Protein AF-A0A4Q6A7W3-F1 (afdb_monomer_lite)

Radius of gyration: 25.84 Å; chains: 1; bounding box: 52×44×70 Å

Foldseek 3Di:
DLLVCVVVVPQADEDDLVQQPDPVSVVVNCVSCPPHPHDYDQFDDWDDDVQDIDTGGPHDDPDDDDDDDDDDDLVLAQHWDKDKDKDADPVRDIDIDIDDRDGHHNKDKDAFAKDFAQAFFWAFPVVRHTDHQVVCLVVQVRTAWGWHADDDPPDGQGTKIAGQQADCVQVPPDDHHPNNHWQKFKDKDAPQAACVHQVDPDHDHDGPVNQVPDDRPPGHRMDTPDAARIWMWIATSVRQKIKIKHWNHDDPNGMTTIMMMMHGD

Structure (mmCIF, N/CA/C/O backbone):
data_AF-A0A4Q6A7W3-F1
#
_entry.id   AF-A0A4Q6A7W3-F1
#
loop_
_atom_site.group_PDB
_atom_site.id
_atom_site.type_symbol
_atom_site.label_atom_id
_atom_site.label_alt_id
_atom_site.label_comp_id
_atom_site.label_asym_id
_atom_site.label_entity_id
_atom_site.label_seq_id
_atom_site.pdbx_PDB_ins_code
_atom_site.Cartn_x
_atom_site.Cartn_y
_atom_site.Cartn_z
_atom_site.occupancy
_atom_site.B_iso_or_equiv
_atom_site.auth_seq_id
_atom_site.auth_comp_id
_atom_site.auth_asym_id
_atom_site.auth_atom_id
_atom_site.pdbx_PDB_model_num
ATOM 1 N N . GLN A 1 1 ? -15.336 28.688 29.985 1.00 66.75 1 GLN A N 1
ATOM 2 C CA . GLN A 1 1 ? -14.352 27.668 30.426 1.00 66.75 1 GLN A CA 1
ATOM 3 C C . GLN A 1 1 ? -14.238 26.511 29.442 1.00 66.75 1 GLN A C 1
ATOM 5 O O . GLN A 1 1 ? -13.146 26.303 28.939 1.00 66.75 1 GLN A O 1
ATOM 10 N N . VAL A 1 2 ? -15.316 25.768 29.145 1.00 72.62 2 VAL A N 1
ATOM 11 C CA . VAL A 1 2 ? -15.277 24.726 28.093 1.00 72.62 2 VAL A CA 1
ATOM 12 C C . VAL A 1 2 ? -15.086 25.351 26.710 1.00 72.62 2 VAL A C 1
ATOM 14 O O . VAL A 1 2 ? -14.212 24.921 25.973 1.00 72.62 2 VAL A O 1
ATOM 17 N N . GLU A 1 3 ? -15.823 26.418 26.402 1.00 75.94 3 GLU A N 1
ATOM 18 C CA . GLU A 1 3 ? -15.676 27.181 25.151 1.00 75.94 3 GLU A CA 1
ATOM 19 C C . GLU A 1 3 ? -14.275 27.792 24.997 1.00 75.94 3 GLU A C 1
ATOM 21 O O . GLU A 1 3 ? -13.693 27.741 23.919 1.00 75.94 3 GLU A O 1
ATOM 26 N N . ASP A 1 4 ? -13.689 28.296 26.088 1.00 77.56 4 ASP A N 1
ATOM 27 C CA . ASP A 1 4 ? -12.310 28.797 26.074 1.00 77.56 4 ASP A CA 1
ATOM 28 C C . ASP A 1 4 ? -11.311 27.658 25.833 1.00 77.56 4 ASP A C 1
ATOM 30 O O . ASP A 1 4 ? -10.386 27.802 25.044 1.00 77.56 4 ASP A O 1
ATOM 34 N N . ALA A 1 5 ? -11.503 26.499 26.472 1.00 74.31 5 ALA A N 1
ATOM 35 C CA . ALA A 1 5 ? -10.655 25.330 26.251 1.00 74.31 5 ALA A CA 1
ATOM 36 C C . ALA A 1 5 ? -10.746 24.815 24.803 1.00 74.31 5 ALA A C 1
ATOM 38 O O . ALA A 1 5 ? -9.729 24.430 24.233 1.00 74.31 5 ALA A O 1
ATOM 39 N N . LEU A 1 6 ? -11.934 24.873 24.194 1.00 74.00 6 LEU A N 1
ATOM 40 C CA . LEU A 1 6 ? -12.129 24.616 22.766 1.00 74.00 6 LEU A CA 1
ATOM 41 C C . LEU A 1 6 ? -11.399 25.645 21.894 1.00 74.00 6 LEU A C 1
ATOM 43 O O . LEU A 1 6 ? -10.785 25.273 20.902 1.00 74.00 6 LEU A O 1
ATOM 47 N N . HIS A 1 7 ? -11.436 26.928 22.263 1.00 77.12 7 HIS A N 1
ATOM 48 C CA . HIS A 1 7 ? -10.751 27.995 21.528 1.00 77.12 7 HIS A CA 1
ATOM 49 C C . HIS A 1 7 ? -9.219 27.848 21.531 1.00 77.12 7 HIS A C 1
ATOM 51 O O . HIS A 1 7 ? -8.560 28.313 20.606 1.00 77.12 7 HIS A O 1
ATOM 57 N N . PHE A 1 8 ? -8.655 27.200 22.553 1.00 81.75 8 PHE A N 1
ATOM 58 C CA . PHE A 1 8 ? -7.217 26.944 22.680 1.00 81.75 8 PHE A CA 1
ATOM 59 C C . PHE A 1 8 ? -6.789 25.539 22.214 1.00 81.75 8 PHE A C 1
ATOM 61 O O . PHE A 1 8 ? -5.703 25.101 22.592 1.00 81.75 8 PHE A O 1
ATOM 68 N N . ASP A 1 9 ? -7.614 24.837 21.424 1.00 71.56 9 ASP A N 1
ATOM 69 C CA . ASP A 1 9 ? -7.330 23.490 20.895 1.00 71.56 9 ASP A CA 1
ATOM 70 C C . ASP A 1 9 ? -6.916 22.478 21.989 1.00 71.56 9 ASP A C 1
ATOM 72 O O . ASP A 1 9 ? -6.018 21.656 21.809 1.00 71.56 9 ASP A O 1
ATOM 76 N N . ILE A 1 10 ? -7.549 22.531 23.169 1.00 73.62 10 ILE A N 1
ATOM 77 C CA . ILE A 1 10 ? -7.272 21.572 24.246 1.00 73.62 10 ILE A CA 1
ATOM 78 C C . ILE A 1 10 ? -7.771 20.176 23.842 1.00 73.62 10 ILE A C 1
ATOM 80 O O . ILE A 1 10 ? -8.970 19.947 23.689 1.00 73.62 10 ILE A O 1
ATOM 84 N N . ASP A 1 11 ? -6.848 19.214 23.771 1.00 64.31 11 ASP A N 1
ATOM 85 C CA . ASP A 1 11 ? -7.114 17.848 23.294 1.00 64.31 11 ASP A CA 1
ATOM 86 C C . ASP A 1 11 ? -7.995 16.995 24.219 1.00 64.31 11 ASP A C 1
ATOM 88 O O . ASP A 1 11 ? -8.517 15.963 23.802 1.00 64.31 11 ASP A O 1
ATOM 92 N N . MET A 1 12 ? -8.119 17.352 25.501 1.00 68.75 12 MET A N 1
ATOM 93 C CA . MET A 1 12 ? -8.836 16.538 26.482 1.00 68.75 12 MET A CA 1
ATOM 94 C C . MET A 1 12 ? -9.377 17.383 27.629 1.00 68.75 12 MET A C 1
ATOM 96 O O . MET A 1 12 ? -8.651 18.156 28.255 1.00 68.75 12 MET A O 1
ATOM 100 N N . LEU A 1 13 ? -10.649 17.164 27.963 1.00 73.75 13 LEU A N 1
ATOM 101 C CA . LEU A 1 13 ? -11.293 17.805 29.102 1.00 73.75 13 LEU A CA 1
ATOM 102 C C . LEU A 1 13 ? -11.424 16.833 30.268 1.00 73.75 13 LEU A C 1
ATOM 104 O O . LEU A 1 13 ? -11.935 15.718 30.145 1.00 73.75 13 LEU A O 1
ATOM 108 N N . TRP A 1 14 ? -11.002 17.297 31.438 1.00 77.25 14 TRP A N 1
ATOM 109 C CA . TRP A 1 14 ? -11.278 16.629 32.698 1.00 77.25 14 TRP A CA 1
ATOM 110 C C . TRP A 1 14 ? -12.520 17.240 33.341 1.00 77.25 14 TRP A C 1
ATOM 112 O O . TRP A 1 14 ? -12.543 18.430 33.654 1.00 77.25 14 TRP A O 1
ATOM 122 N N . ILE A 1 15 ? -13.531 16.415 33.614 1.00 78.75 15 ILE A N 1
ATOM 123 C CA . ILE A 1 15 ? -14.730 16.846 34.336 1.00 78.75 15 ILE A CA 1
ATOM 124 C C . ILE A 1 15 ? -14.585 16.468 35.813 1.00 78.75 15 ILE A C 1
ATOM 126 O O . ILE A 1 15 ? -14.388 15.306 36.174 1.00 78.75 15 ILE A O 1
ATOM 130 N N . GLY A 1 16 ? -14.661 17.470 36.689 1.00 78.69 16 GLY A N 1
ATOM 131 C CA . GLY A 1 16 ? -14.584 17.268 38.133 1.00 78.69 16 GLY A CA 1
ATOM 132 C C . GLY A 1 16 ? -15.787 16.493 38.681 1.00 78.69 16 GLY A C 1
ATOM 133 O O . GLY A 1 16 ? -16.916 16.682 38.237 1.00 78.69 16 GLY A O 1
ATOM 134 N N . ALA A 1 17 ? -15.566 15.679 39.717 1.00 73.38 17 ALA A N 1
ATOM 135 C CA . ALA A 1 17 ? -16.595 14.810 40.308 1.00 73.38 17 ALA A CA 1
ATOM 136 C C . ALA A 1 17 ? -17.821 15.555 40.885 1.00 73.38 17 ALA A C 1
ATOM 138 O O . ALA A 1 17 ? -18.884 14.970 41.056 1.00 73.38 17 ALA A O 1
ATOM 139 N N . ARG A 1 18 ? -17.696 16.853 41.198 1.00 78.19 18 ARG A N 1
ATOM 140 C CA . ARG A 1 18 ? -18.834 17.687 41.634 1.00 78.19 18 ARG A CA 1
ATOM 141 C C . ARG A 1 18 ? -19.693 18.174 40.465 1.00 78.19 18 ARG A C 1
ATOM 143 O O . ARG A 1 18 ? -20.875 18.431 40.649 1.00 78.19 18 ARG A O 1
ATOM 150 N N . THR A 1 19 ? -19.105 18.280 39.277 1.00 78.00 19 THR A N 1
ATOM 151 C CA . THR A 1 19 ? -19.803 18.658 38.046 1.00 78.00 19 THR A CA 1
ATOM 152 C C . THR A 1 19 ? -20.602 17.477 37.509 1.00 78.00 19 THR A C 1
ATOM 154 O O . THR A 1 19 ? -21.739 17.659 37.096 1.00 78.00 19 THR A O 1
ATOM 157 N N . THR A 1 20 ? -20.060 16.256 37.595 1.00 74.25 20 THR A N 1
ATOM 158 C CA . THR A 1 20 ? -20.718 15.035 37.092 1.00 74.25 20 THR A CA 1
ATOM 159 C C . THR A 1 20 ? -22.009 14.674 37.828 1.00 74.25 20 THR A C 1
ATOM 161 O O . THR A 1 20 ? -22.841 13.966 37.274 1.00 74.25 20 THR A O 1
ATOM 164 N N . VAL A 1 21 ? -22.197 15.155 39.062 1.00 75.25 21 VAL A N 1
ATOM 165 C CA . VAL A 1 21 ? -23.409 14.896 39.862 1.00 75.25 21 VAL A CA 1
ATOM 166 C C . VAL A 1 21 ? -24.504 15.957 39.685 1.00 75.25 21 VAL A C 1
ATOM 168 O O . VAL A 1 21 ? -25.594 15.785 40.226 1.00 75.25 21 VAL A O 1
ATOM 171 N N . ASN A 1 22 ? -24.249 17.042 38.937 1.00 82.25 22 ASN A N 1
ATOM 172 C CA . ASN A 1 22 ? -25.243 18.080 38.649 1.00 82.25 22 ASN A CA 1
ATOM 173 C C . ASN A 1 22 ? -25.703 18.008 37.179 1.00 82.25 22 ASN A C 1
ATOM 175 O O . ASN A 1 22 ? -24.944 18.407 36.292 1.00 82.25 22 ASN A O 1
ATOM 179 N N . PRO A 1 23 ? -26.950 17.582 36.899 1.00 76.31 23 PRO A N 1
ATOM 180 C CA . PRO A 1 23 ? -27.436 17.435 35.529 1.00 76.31 23 PRO A CA 1
ATOM 181 C C . PRO A 1 23 ? -27.465 18.754 34.742 1.00 76.31 23 PRO A C 1
ATOM 183 O O . PRO A 1 23 ? -27.248 18.730 33.536 1.00 76.31 23 PRO A O 1
ATOM 186 N N . PHE A 1 24 ? -27.658 19.906 35.395 1.00 84.81 24 PHE A N 1
ATOM 187 C CA . PHE A 1 24 ? -27.639 21.207 34.714 1.00 84.81 24 PHE A CA 1
ATOM 188 C C . PHE A 1 24 ? -26.225 21.603 34.279 1.00 84.81 24 PHE A C 1
ATOM 190 O O . PHE A 1 24 ? -26.026 22.037 33.150 1.00 84.81 24 PHE A O 1
ATOM 197 N N . SER A 1 25 ? -25.225 21.378 35.137 1.00 82.06 25 SER A N 1
ATOM 198 C CA . SER A 1 25 ? -23.825 21.642 34.782 1.00 82.06 25 SER A CA 1
ATOM 199 C C . SER A 1 25 ? -23.316 20.692 33.697 1.00 82.06 25 SER A C 1
ATOM 201 O O . SER A 1 25 ? -22.533 21.099 32.847 1.00 82.06 25 SER A O 1
ATOM 203 N N . VAL A 1 26 ? -23.763 19.433 33.694 1.00 80.12 26 VAL A N 1
ATOM 204 C CA . VAL A 1 26 ? -23.448 18.489 32.609 1.00 80.12 26 VAL A CA 1
ATOM 205 C C . VAL A 1 26 ? -24.105 18.922 31.295 1.00 80.12 26 VAL A C 1
ATOM 207 O O . VAL A 1 26 ? -23.471 18.809 30.250 1.00 80.12 26 VAL A O 1
ATOM 210 N N . GLN A 1 27 ? -25.331 19.451 31.338 1.00 79.69 27 GLN A N 1
ATOM 211 C CA . GLN A 1 27 ? -26.029 19.946 30.150 1.00 79.69 27 GLN A CA 1
ATOM 212 C C . GLN A 1 27 ? -25.299 21.134 29.508 1.00 79.69 27 GLN A C 1
ATOM 214 O O . GLN A 1 27 ? -25.085 21.122 28.302 1.00 79.69 27 GLN A O 1
ATOM 219 N N . GLU A 1 28 ? -24.838 22.106 30.299 1.00 83.56 28 GLU A N 1
ATOM 220 C CA . GLU A 1 28 ? -24.054 23.242 29.785 1.00 83.56 28 GLU A CA 1
ATOM 221 C C . GLU A 1 28 ? -22.748 22.791 29.118 1.00 83.56 28 GLU A C 1
ATOM 223 O O . GLU A 1 28 ? -22.391 23.275 28.045 1.00 83.56 28 GLU A O 1
ATOM 228 N N . VAL A 1 29 ? -22.051 21.817 29.717 1.00 80.69 29 VAL A N 1
ATOM 229 C CA . VAL A 1 29 ? -20.853 21.217 29.111 1.00 80.69 29 VAL A CA 1
ATOM 230 C C . VAL A 1 29 ? -21.215 20.503 27.806 1.00 80.69 29 VAL A C 1
ATOM 232 O O . VAL A 1 29 ? -20.521 20.676 26.811 1.00 80.69 29 VAL A O 1
ATOM 235 N N . ALA A 1 30 ? -22.303 19.731 27.773 1.00 78.00 30 ALA A N 1
ATOM 236 C CA . ALA A 1 30 ? -22.747 19.027 26.571 1.00 78.00 30 ALA A CA 1
ATOM 237 C C . ALA A 1 30 ? -23.160 19.980 25.436 1.00 78.00 30 ALA A C 1
ATOM 239 O O . ALA A 1 30 ? -22.875 19.701 24.271 1.00 78.00 30 ALA A O 1
ATOM 240 N N . ASP A 1 31 ? -23.798 21.106 25.759 1.00 81.69 31 ASP A N 1
ATOM 241 C CA . ASP A 1 31 ? -24.189 22.115 24.775 1.00 81.69 31 ASP A CA 1
ATOM 242 C C . ASP A 1 31 ? -22.978 22.861 24.213 1.00 81.69 31 ASP A C 1
ATOM 244 O O . ASP A 1 31 ? -22.892 23.031 22.997 1.00 81.69 31 ASP A O 1
ATOM 248 N N . ALA A 1 32 ? -22.004 23.204 25.061 1.00 80.75 32 ALA A N 1
ATOM 249 C CA . ALA A 1 32 ? -20.737 23.789 24.624 1.00 80.75 32 ALA A CA 1
ATOM 250 C C . ALA A 1 32 ? -19.908 22.830 23.747 1.00 80.75 32 ALA A C 1
ATOM 252 O O . ALA A 1 32 ? -19.170 23.270 22.872 1.00 80.75 32 ALA A O 1
ATOM 253 N N . LEU A 1 33 ? -20.039 21.516 23.957 1.00 75.19 33 LEU A N 1
ATOM 254 C CA . LEU A 1 33 ? -19.342 20.475 23.192 1.00 75.19 33 LEU A CA 1
ATOM 255 C C . LEU A 1 33 ? -20.102 20.010 21.941 1.00 75.19 33 LEU A C 1
ATOM 257 O O . LEU A 1 33 ? -19.653 19.103 21.235 1.00 75.19 33 LEU A O 1
ATOM 261 N N . ARG A 1 34 ? -21.270 20.587 21.643 1.00 76.44 34 ARG A N 1
ATOM 262 C CA . ARG A 1 34 ? -22.117 20.108 20.550 1.00 76.44 34 ARG A CA 1
ATOM 263 C C . ARG A 1 34 ? -21.422 20.286 19.197 1.00 76.44 34 ARG A C 1
ATOM 265 O O . ARG A 1 34 ? -21.089 21.392 18.792 1.00 76.44 34 ARG A O 1
ATOM 272 N N . GLY A 1 35 ? -21.278 19.182 18.462 1.00 75.94 35 GLY A N 1
ATOM 273 C CA . GLY A 1 35 ? -20.639 19.175 17.141 1.00 75.94 35 GLY A CA 1
ATOM 274 C C . GLY A 1 35 ? -19.110 19.116 17.178 1.00 75.94 35 GLY A C 1
ATOM 275 O O . GLY A 1 35 ? -18.494 19.149 16.115 1.00 75.94 35 GLY A O 1
ATOM 276 N N . VAL A 1 36 ? -18.509 18.985 18.366 1.00 74.50 36 VAL A N 1
ATOM 277 C CA . VAL A 1 36 ? -17.063 18.830 18.546 1.00 74.50 36 VAL A CA 1
ATOM 278 C C . VAL A 1 36 ? -16.767 17.483 19.208 1.00 74.50 36 VAL A C 1
ATOM 280 O O . VAL A 1 36 ? -17.336 17.141 20.242 1.00 74.50 36 VAL A O 1
ATOM 283 N N . ASP A 1 37 ? -15.854 16.709 18.621 1.00 68.81 37 ASP A N 1
ATOM 284 C CA . ASP A 1 37 ? -15.357 15.459 19.205 1.00 68.81 37 ASP A CA 1
ATOM 285 C C . ASP A 1 37 ? -14.321 15.763 20.303 1.00 68.81 37 ASP A C 1
ATOM 287 O O . ASP A 1 37 ? -13.118 15.639 20.083 1.00 68.81 37 ASP A O 1
ATOM 291 N N . VAL A 1 38 ? -14.768 16.164 21.497 1.00 71.81 38 VAL A N 1
ATOM 292 C CA . VAL A 1 38 ? -13.861 16.328 22.647 1.00 71.81 38 VAL A CA 1
ATOM 293 C C . VAL A 1 38 ? -13.836 15.057 23.497 1.00 71.81 38 VAL A C 1
ATOM 295 O O . VAL A 1 38 ? -14.863 14.687 24.078 1.00 71.81 38 VAL A O 1
ATOM 298 N N . PRO A 1 39 ? -12.688 14.366 23.612 1.00 77.44 39 PRO A N 1
ATOM 299 C CA . PRO A 1 39 ? -12.605 13.144 24.393 1.00 77.44 39 PRO A CA 1
ATOM 300 C C . PRO A 1 39 ? -12.642 13.455 25.896 1.00 77.44 39 PRO A C 1
ATOM 302 O O . PRO A 1 39 ? -11.875 14.267 26.417 1.00 77.44 39 PRO A O 1
ATOM 305 N N . VAL A 1 40 ? -13.521 12.748 26.609 1.00 79.44 40 VAL A N 1
ATOM 306 C CA . VAL A 1 40 ? -13.580 12.732 28.075 1.00 79.44 40 VAL A CA 1
ATOM 307 C C . VAL A 1 40 ? -13.115 11.361 28.555 1.00 79.44 40 VAL A C 1
ATOM 309 O O . VAL A 1 40 ? -13.661 10.331 28.155 1.00 79.44 40 VAL A O 1
ATOM 312 N N . SER A 1 41 ? -12.102 11.331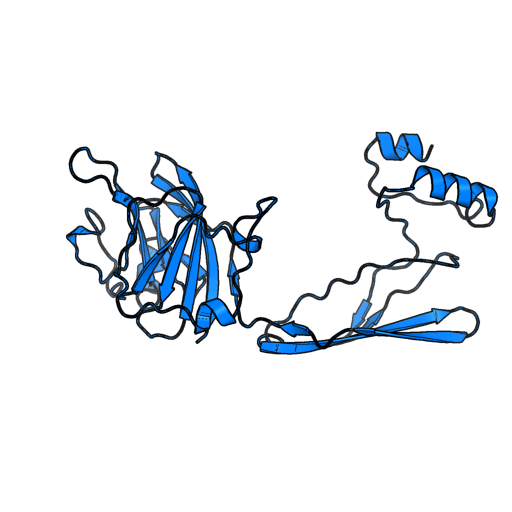 29.421 1.00 83.94 41 SER A N 1
ATOM 313 C CA . SER A 1 41 ? -11.606 10.078 29.996 1.00 83.94 41 SER A CA 1
ATOM 314 C C . SER A 1 41 ? -12.573 9.545 31.059 1.00 83.94 41 SER A C 1
ATOM 316 O O . SER A 1 41 ? -12.754 10.156 32.113 1.00 83.94 41 SER A O 1
ATOM 318 N N . VAL A 1 42 ? -13.208 8.404 30.772 1.00 86.31 42 VAL A N 1
ATOM 319 C CA . VAL A 1 42 ? -14.243 7.769 31.620 1.00 86.31 42 VAL A CA 1
ATOM 320 C C . VAL A 1 42 ? -13.826 6.403 32.187 1.00 86.31 42 VAL A C 1
ATOM 322 O O . VAL A 1 42 ? -14.575 5.778 32.940 1.00 86.31 42 VAL A O 1
ATOM 325 N N . GLY A 1 43 ? -12.632 5.923 31.838 1.00 87.12 43 GLY A N 1
ATOM 326 C CA . GLY A 1 43 ? -12.145 4.600 32.218 1.00 87.12 43 GLY A CA 1
ATOM 327 C C . GLY A 1 43 ? -10.628 4.473 32.165 1.00 87.12 43 GLY A C 1
ATOM 328 O O . GLY A 1 43 ? -9.912 5.386 31.754 1.00 87.12 43 GLY A O 1
ATOM 329 N N . SER A 1 44 ? -10.134 3.320 32.606 1.00 90.12 44 SER A N 1
ATOM 330 C CA . SER A 1 44 ? -8.723 2.957 32.485 1.00 90.12 44 SER A CA 1
ATOM 331 C C . SER A 1 44 ? -8.348 2.619 31.040 1.00 90.12 44 SER A C 1
ATOM 333 O O . SER A 1 44 ? -9.212 2.331 30.210 1.00 90.12 44 SER A O 1
ATOM 335 N N . ALA A 1 45 ? -7.044 2.571 30.755 1.00 91.38 45 ALA A N 1
ATOM 336 C CA . ALA A 1 45 ? -6.549 2.010 29.500 1.00 91.38 45 ALA A CA 1
ATOM 337 C C . ALA A 1 45 ? -7.118 0.598 29.265 1.00 91.38 45 ALA A C 1
ATOM 339 O O . ALA A 1 45 ? -7.292 -0.181 30.209 1.00 91.38 45 ALA A O 1
ATOM 340 N N . SER A 1 46 ? -7.420 0.284 28.006 1.00 94.50 46 SER A N 1
ATOM 341 C CA . SER A 1 46 ? -7.936 -1.027 27.623 1.00 94.50 46 SER A CA 1
ATOM 342 C C . SER A 1 46 ? -6.887 -2.118 27.824 1.00 94.50 46 SER A C 1
ATOM 344 O O . SER A 1 46 ? -5.717 -1.916 27.498 1.00 94.50 46 SER A O 1
ATOM 346 N N . VAL A 1 47 ? -7.317 -3.300 28.255 1.00 96.00 47 VAL A N 1
ATOM 347 C CA . VAL A 1 47 ? -6.482 -4.505 28.317 1.00 96.00 47 VAL A CA 1
ATOM 348 C C . VAL A 1 47 ? -6.971 -5.490 27.264 1.00 96.00 47 VAL A C 1
ATOM 350 O O . VAL A 1 47 ? -8.154 -5.824 27.240 1.00 96.00 47 VAL A O 1
ATOM 353 N N . THR A 1 48 ? -6.067 -5.969 26.411 1.00 96.19 48 THR A N 1
ATOM 354 C CA . THR A 1 48 ? -6.372 -6.981 25.390 1.00 96.19 48 THR A CA 1
ATOM 355 C C . THR A 1 48 ? -5.710 -8.301 25.757 1.00 96.19 48 THR A C 1
ATOM 357 O O . THR A 1 48 ? -4.500 -8.352 25.965 1.00 96.19 48 THR A O 1
ATOM 360 N N . ASN A 1 49 ? -6.500 -9.370 25.821 1.00 94.56 49 ASN A N 1
ATOM 361 C CA . ASN A 1 49 ? -6.030 -10.738 26.006 1.00 94.56 49 ASN A CA 1
ATOM 362 C C . ASN A 1 49 ? -6.655 -11.629 24.926 1.00 94.56 49 ASN A C 1
ATOM 364 O O . ASN A 1 49 ? -7.861 -11.893 24.939 1.00 94.56 49 ASN A O 1
ATOM 368 N N . GLY A 1 50 ? -5.831 -12.045 23.962 1.00 92.00 50 GLY A N 1
ATOM 369 C CA . GLY A 1 50 ? -6.286 -12.764 22.775 1.00 92.00 50 GLY A CA 1
ATOM 370 C C . GLY A 1 50 ? -7.361 -11.973 22.030 1.00 92.00 50 GLY A C 1
ATOM 371 O O . GLY A 1 50 ? -7.133 -10.842 21.608 1.00 92.00 50 GLY A O 1
ATOM 372 N N . ASN A 1 51 ? -8.553 -12.558 21.919 1.00 92.62 51 ASN A N 1
ATOM 373 C CA . ASN A 1 51 ? -9.668 -11.999 21.149 1.00 92.62 51 ASN A CA 1
ATOM 374 C C . ASN A 1 51 ? -10.585 -11.077 21.974 1.00 92.62 51 ASN A C 1
ATOM 376 O O . ASN A 1 51 ? -1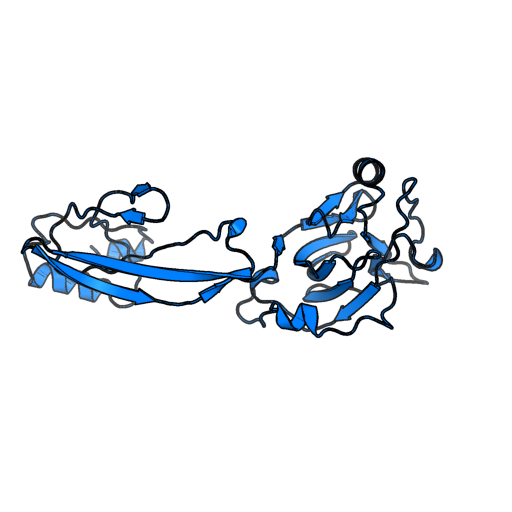1.649 -10.688 21.493 1.00 92.62 51 ASN A O 1
ATOM 380 N N . VAL A 1 52 ? -10.222 -10.765 23.222 1.00 95.38 52 VAL A N 1
ATOM 381 C CA . VAL A 1 52 ? -11.041 -9.953 24.129 1.00 95.38 52 VAL A CA 1
ATOM 382 C C . VAL A 1 52 ? -10.282 -8.695 24.528 1.00 95.38 52 VAL A C 1
ATOM 384 O O . VAL A 1 52 ? -9.210 -8.771 25.125 1.00 95.38 52 VAL A O 1
ATOM 387 N N . THR A 1 53 ? -10.873 -7.537 24.237 1.00 96.88 53 THR A N 1
ATOM 388 C CA . THR A 1 53 ? -10.420 -6.230 24.723 1.00 96.88 53 THR A CA 1
ATOM 389 C C . THR A 1 53 ? -11.422 -5.702 25.743 1.00 96.88 53 THR A C 1
ATOM 391 O O . THR A 1 53 ? -12.610 -5.588 25.445 1.00 96.88 53 THR A O 1
ATOM 394 N N . THR A 1 54 ? -10.939 -5.353 26.933 1.00 96.12 54 THR A N 1
ATOM 395 C CA . THR A 1 54 ? -11.758 -4.892 28.060 1.00 96.12 54 THR A CA 1
ATOM 396 C C . THR A 1 54 ? -11.357 -3.482 28.471 1.00 96.12 54 THR A C 1
ATOM 398 O O . THR A 1 54 ? -10.170 -3.181 28.587 1.00 96.12 54 THR A O 1
ATOM 401 N N . VAL A 1 55 ? -12.347 -2.630 28.741 1.00 95.00 55 VAL A N 1
ATOM 402 C CA . VAL A 1 55 ? -12.181 -1.306 29.357 1.00 95.00 55 VAL A CA 1
ATOM 403 C C . VAL A 1 55 ? -12.998 -1.275 30.642 1.00 95.00 55 VAL A C 1
ATOM 405 O O . VAL A 1 55 ? -14.176 -1.631 30.630 1.00 95.00 55 VAL A O 1
ATOM 408 N N . SER A 1 56 ? -12.382 -0.832 31.736 1.00 93.56 56 SER A N 1
ATOM 409 C CA . SER A 1 56 ? -13.057 -0.657 33.023 1.00 93.56 56 SER A CA 1
ATOM 410 C C . SER A 1 56 ? -13.357 0.819 33.256 1.00 93.56 56 SER A C 1
ATOM 412 O O . SER A 1 56 ? -12.446 1.649 33.272 1.00 93.56 56 SER A O 1
ATOM 414 N N . PHE A 1 57 ? -14.633 1.147 33.456 1.00 91.50 57 PHE A N 1
ATOM 415 C CA . PHE A 1 57 ? -15.048 2.491 33.851 1.00 91.50 57 PHE A CA 1
ATOM 416 C C . PHE A 1 57 ? -14.573 2.777 35.280 1.00 91.50 57 PHE A C 1
ATOM 418 O O . PHE A 1 57 ? -14.756 1.958 36.179 1.00 91.50 57 PHE A O 1
ATOM 425 N N . ASN A 1 58 ? -13.949 3.935 35.486 1.00 91.12 58 ASN A N 1
ATOM 426 C CA . ASN A 1 58 ? -13.492 4.416 36.797 1.00 91.12 58 ASN A CA 1
ATOM 427 C C . ASN A 1 58 ? -14.092 5.788 37.154 1.00 91.12 58 ASN A C 1
ATOM 429 O O . ASN A 1 58 ? -13.679 6.421 38.129 1.00 91.12 58 ASN A O 1
ATOM 433 N N . LYS A 1 59 ? -15.050 6.247 36.344 1.00 86.00 59 LYS A N 1
ATOM 434 C CA . LYS A 1 59 ? -15.859 7.444 36.543 1.00 86.00 59 LYS A CA 1
ATOM 435 C C . LYS A 1 59 ? -17.323 7.074 36.375 1.00 86.00 59 LYS A C 1
ATOM 437 O O . LYS A 1 59 ? -17.667 6.312 35.472 1.00 86.00 59 LYS A O 1
ATOM 442 N N . ASP A 1 60 ? -18.164 7.655 37.218 1.00 87.50 60 ASP A N 1
ATOM 443 C CA . ASP A 1 60 ? -19.604 7.473 37.113 1.00 87.50 60 ASP A CA 1
ATOM 444 C C . ASP A 1 60 ? -20.122 8.200 35.872 1.00 87.50 60 ASP A C 1
ATOM 446 O O . ASP A 1 60 ? -19.959 9.412 35.719 1.00 87.50 60 ASP A O 1
ATOM 450 N N . THR A 1 61 ? -20.742 7.442 34.972 1.00 85.62 61 THR A N 1
ATOM 451 C CA . THR A 1 61 ? -21.473 7.965 33.820 1.00 85.62 61 THR A CA 1
ATOM 452 C C . THR A 1 61 ? -22.626 7.029 33.472 1.00 85.62 61 THR A C 1
ATOM 454 O O . THR A 1 61 ? -22.529 5.812 33.637 1.00 85.62 61 THR A O 1
ATOM 457 N N . SER A 1 62 ? -23.729 7.593 32.986 1.00 86.75 62 SER A N 1
ATOM 458 C CA . SER A 1 62 ? -24.883 6.845 32.481 1.00 86.75 62 SER A CA 1
ATOM 459 C C . SER A 1 62 ? -24.821 6.591 30.969 1.00 86.75 62 SER A C 1
ATOM 461 O O . SER A 1 62 ? -25.579 5.762 30.467 1.00 86.75 62 SER A O 1
ATOM 463 N N . ALA A 1 63 ? -23.921 7.268 30.244 1.00 83.50 63 ALA A N 1
ATOM 464 C CA . ALA A 1 63 ? -23.740 7.122 28.802 1.00 83.50 63 ALA A CA 1
ATOM 465 C C . ALA A 1 63 ? -22.284 7.386 28.384 1.00 83.50 63 ALA A C 1
ATOM 467 O O . ALA A 1 63 ? -21.633 8.309 28.874 1.00 83.50 63 ALA A O 1
ATOM 468 N N . ALA A 1 64 ? -21.770 6.579 27.457 1.00 86.81 64 ALA A N 1
ATOM 469 C CA . ALA A 1 64 ? -20.452 6.770 26.862 1.00 86.81 64 ALA A CA 1
ATOM 470 C C . ALA A 1 64 ? -20.399 6.154 25.460 1.00 86.81 64 ALA A C 1
ATOM 472 O O . ALA A 1 64 ? -20.990 5.100 25.219 1.00 86.81 64 ALA A O 1
ATOM 473 N N . THR A 1 65 ? -19.628 6.778 24.570 1.00 87.38 65 THR A N 1
ATOM 474 C CA . THR A 1 65 ? -19.279 6.230 23.254 1.00 87.38 65 THR A CA 1
ATOM 475 C C . THR A 1 65 ? -17.782 5.957 23.238 1.00 87.38 65 THR A C 1
ATOM 477 O O . THR A 1 65 ? -16.982 6.880 23.367 1.00 87.38 65 THR A O 1
ATOM 480 N N . LEU A 1 66 ? -17.394 4.690 23.089 1.00 89.56 66 LEU A N 1
ATOM 481 C CA . LEU A 1 66 ? -15.991 4.281 23.012 1.00 89.56 66 LEU A CA 1
ATOM 482 C C . LEU A 1 66 ? -15.631 3.917 21.569 1.00 89.56 66 LEU A C 1
ATOM 484 O O . LEU A 1 66 ? -16.404 3.252 20.880 1.00 89.56 66 LEU A O 1
ATOM 488 N N . ARG A 1 67 ? -14.439 4.326 21.122 1.00 91.00 67 ARG A N 1
ATOM 489 C CA . ARG A 1 67 ? -13.877 3.927 19.825 1.00 91.00 67 ARG A CA 1
ATOM 490 C C . ARG A 1 67 ? -13.011 2.687 20.013 1.00 91.00 67 ARG A C 1
ATOM 492 O O . ARG A 1 67 ? -12.089 2.695 20.823 1.00 91.00 67 ARG A O 1
ATOM 499 N N . TYR A 1 68 ? -13.306 1.635 19.259 1.00 92.69 68 TYR A N 1
ATOM 500 C CA . TYR A 1 68 ? -12.511 0.411 19.229 1.00 92.69 68 TYR A CA 1
ATOM 501 C C . TYR A 1 68 ? -11.741 0.322 17.911 1.00 92.69 68 TYR A C 1
ATOM 503 O O . TYR A 1 68 ? -12.328 0.459 16.839 1.00 92.69 68 TYR A O 1
ATOM 511 N N . TYR A 1 69 ? -10.433 0.076 18.001 1.00 93.31 69 TYR A N 1
ATOM 512 C CA . TYR A 1 69 ? -9.548 -0.079 16.851 1.00 93.31 69 TYR A CA 1
ATOM 513 C C . TYR A 1 69 ? -9.057 -1.523 16.782 1.00 93.31 69 TYR A C 1
ATOM 515 O O . TYR A 1 69 ? -8.292 -1.970 17.636 1.00 93.31 69 TYR A O 1
ATOM 523 N N . TYR A 1 70 ? -9.491 -2.248 15.754 1.00 92.62 70 TYR A N 1
ATOM 524 C CA . TYR A 1 70 ? -8.992 -3.584 15.452 1.00 92.62 70 TYR A CA 1
ATOM 525 C C . TYR A 1 70 ? -7.841 -3.489 14.452 1.00 92.62 70 TYR A C 1
ATOM 527 O O . TYR A 1 70 ? -8.040 -3.103 13.299 1.00 92.62 70 TYR A O 1
ATOM 535 N N . VAL A 1 71 ? -6.633 -3.840 14.893 1.00 90.94 71 VAL A N 1
ATOM 536 C CA . VAL A 1 71 ? -5.479 -3.980 13.999 1.00 90.94 71 VAL A CA 1
ATOM 537 C C . VAL A 1 71 ? -5.534 -5.373 13.388 1.00 90.94 71 VAL A C 1
ATOM 539 O O . VAL A 1 71 ? -5.416 -6.365 14.101 1.00 90.94 71 VAL A O 1
ATOM 542 N N . ILE A 1 72 ? -5.740 -5.434 12.074 1.00 89.88 72 ILE A N 1
ATOM 543 C CA . ILE A 1 72 ? -5.891 -6.687 11.329 1.00 89.88 72 ILE A CA 1
ATOM 544 C C . ILE A 1 72 ? -4.574 -7.479 11.397 1.00 89.88 72 ILE A C 1
ATOM 546 O O . ILE A 1 72 ? -3.560 -6.997 10.882 1.00 89.88 72 ILE A O 1
ATOM 550 N N . PRO A 1 73 ? -4.560 -8.681 12.000 1.00 90.75 73 PRO A N 1
ATOM 551 C CA . PRO A 1 73 ? -3.371 -9.515 12.046 1.00 90.75 73 PRO A CA 1
ATOM 552 C C . PRO A 1 73 ? -3.186 -10.277 10.723 1.00 90.75 73 PRO A C 1
ATOM 554 O O . PRO A 1 73 ? -4.117 -10.410 9.922 1.00 90.75 73 PRO A O 1
ATOM 557 N N . ALA A 1 74 ? -1.976 -10.779 10.469 1.00 88.56 74 ALA A N 1
ATOM 558 C CA . ALA A 1 74 ? -1.627 -11.391 9.184 1.00 88.56 74 ALA A CA 1
ATOM 559 C C . ALA A 1 74 ? -2.484 -12.630 8.861 1.00 88.56 74 ALA A C 1
ATOM 561 O O . ALA A 1 74 ? -2.885 -12.821 7.715 1.00 88.56 74 ALA A O 1
ATOM 562 N N . GLU A 1 75 ? -2.813 -13.430 9.873 1.00 89.81 75 GLU A N 1
ATOM 563 C CA . GLU A 1 75 ? -3.638 -14.636 9.786 1.00 89.81 75 GLU A CA 1
ATOM 564 C C . GLU A 1 75 ? -5.116 -14.367 9.463 1.00 89.81 75 GLU A C 1
ATOM 566 O O . GLU A 1 75 ? -5.824 -15.281 9.043 1.00 89.81 75 GLU A O 1
ATOM 571 N N . ALA A 1 76 ? -5.591 -13.127 9.630 1.00 91.38 76 ALA A N 1
ATOM 572 C CA . ALA A 1 76 ? -6.967 -12.754 9.308 1.00 91.38 76 ALA A CA 1
ATOM 573 C C . ALA A 1 76 ? -7.161 -12.399 7.824 1.00 91.38 76 ALA A C 1
ATOM 575 O O . ALA A 1 76 ? -8.299 -12.268 7.377 1.00 91.38 76 ALA A O 1
ATOM 576 N N . LYS A 1 77 ? -6.082 -12.235 7.047 1.00 90.44 77 LYS A N 1
ATOM 577 C CA . LYS A 1 77 ? -6.163 -11.871 5.626 1.00 90.44 77 LYS A CA 1
ATOM 578 C C . LYS A 1 77 ? -6.926 -12.912 4.813 1.00 90.44 77 LYS A C 1
ATOM 580 O O . LYS A 1 77 ? -6.641 -14.104 4.884 1.00 90.44 77 LYS A O 1
ATOM 585 N N . GLY A 1 78 ? -7.882 -12.452 4.010 1.00 90.56 78 GLY A N 1
ATOM 586 C CA . GLY A 1 78 ? -8.759 -13.313 3.216 1.00 90.56 78 GLY A CA 1
ATOM 587 C C . GLY A 1 78 ? -9.841 -14.040 4.018 1.00 90.56 78 GLY A C 1
ATOM 588 O O . GLY A 1 78 ? -10.633 -14.759 3.415 1.00 90.56 78 GLY A O 1
ATOM 589 N N . GLN A 1 79 ? -9.888 -13.856 5.341 1.00 93.94 79 GLN A N 1
ATOM 590 C CA . GLN A 1 79 ? -10.891 -14.450 6.220 1.00 93.94 79 GLN A CA 1
ATOM 591 C C . GLN A 1 79 ? -11.988 -13.443 6.563 1.00 93.94 79 GLN A C 1
ATOM 593 O O . GLN A 1 79 ? -11.921 -12.260 6.227 1.00 93.94 79 GLN A O 1
ATOM 598 N N . THR A 1 80 ? -13.014 -13.908 7.270 1.00 95.62 80 THR A N 1
ATOM 599 C CA . THR A 1 80 ? -14.058 -13.048 7.832 1.00 95.62 80 THR A CA 1
ATOM 600 C C . THR A 1 80 ? -13.841 -12.831 9.322 1.00 95.62 80 THR A C 1
ATOM 602 O O . THR A 1 80 ? -13.660 -13.797 10.063 1.00 95.62 80 THR A O 1
ATOM 605 N N . VAL A 1 81 ? -13.949 -11.587 9.783 1.00 95.38 81 VAL A N 1
ATOM 606 C CA . VAL A 1 81 ? -13.893 -11.231 11.208 1.00 95.38 81 VAL A CA 1
ATOM 607 C C . VAL A 1 81 ? -15.257 -10.713 11.654 1.00 95.38 81 VAL A C 1
ATOM 609 O O . VAL A 1 81 ? -15.907 -9.948 10.946 1.00 95.38 81 VAL A O 1
ATOM 612 N N . SER A 1 82 ? -15.706 -11.140 12.832 1.00 96.62 82 SER A N 1
ATOM 613 C CA . SER A 1 82 ? -16.939 -10.658 13.463 1.00 96.62 82 SER A CA 1
ATOM 614 C C . SER A 1 82 ? -16.627 -10.119 14.850 1.00 96.62 82 SER A C 1
ATOM 616 O O . SER A 1 82 ? -15.724 -10.615 15.524 1.00 96.62 82 SER A O 1
ATOM 618 N N . PHE A 1 83 ? -17.394 -9.130 15.292 1.00 96.62 83 PHE A N 1
ATOM 619 C CA . PHE A 1 83 ? -17.197 -8.475 16.578 1.00 96.62 83 PHE A CA 1
ATOM 620 C C . PHE A 1 83 ? -18.431 -8.638 17.452 1.00 96.62 83 PHE A C 1
ATOM 622 O O . PHE A 1 83 ? -19.562 -8.443 17.007 1.00 96.62 83 PHE A O 1
ATOM 629 N N . LYS A 1 84 ? -18.198 -8.959 18.723 1.00 97.50 84 LYS A N 1
ATOM 630 C CA . LYS A 1 84 ? -19.216 -8.988 19.769 1.00 97.50 84 LYS A CA 1
ATOM 631 C C . LYS A 1 84 ? -18.847 -7.953 20.821 1.00 97.50 84 LYS A C 1
ATOM 633 O O . LYS A 1 84 ? -17.909 -8.154 21.586 1.00 97.50 84 LYS A O 1
ATOM 638 N N . PHE A 1 85 ? -19.603 -6.867 20.872 1.00 97.00 85 PHE A N 1
ATOM 639 C CA . PHE A 1 85 ? -19.484 -5.845 21.904 1.00 97.00 85 PHE A CA 1
ATOM 640 C C . PHE A 1 85 ? -20.412 -6.196 23.061 1.00 97.00 85 PHE A C 1
ATOM 642 O O . PHE A 1 85 ? -21.564 -6.569 22.842 1.00 97.00 85 PHE A O 1
ATOM 649 N N . SER A 1 86 ? -19.925 -6.085 24.293 1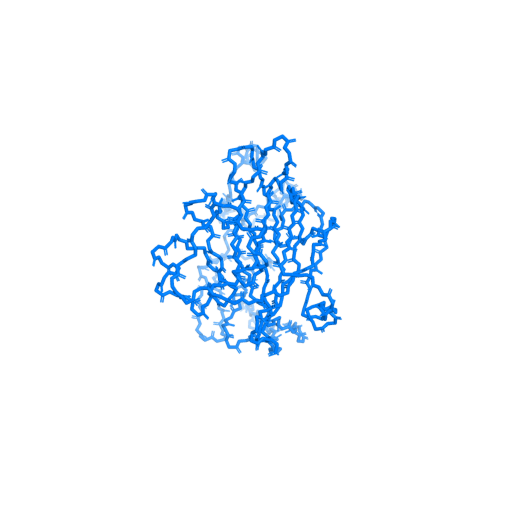.00 96.38 86 SER A N 1
ATOM 650 C CA . SER A 1 86 ? -20.715 -6.334 25.498 1.00 96.38 86 SER A CA 1
ATOM 651 C C . SER A 1 86 ? -20.444 -5.249 26.529 1.00 96.38 86 SER A C 1
ATOM 653 O O . SER A 1 86 ? -19.296 -4.860 26.725 1.00 96.38 86 SER A O 1
ATOM 655 N N . VAL A 1 87 ? -21.495 -4.781 27.196 1.00 94.81 87 VAL A N 1
ATOM 656 C CA . VAL A 1 87 ? -21.424 -3.793 28.275 1.00 94.81 87 VAL A CA 1
ATOM 657 C C . VAL A 1 87 ? -22.216 -4.297 29.472 1.00 94.81 87 VAL A C 1
ATOM 659 O O . VAL A 1 87 ? -23.322 -4.812 29.305 1.00 94.81 87 VAL A O 1
ATOM 662 N N . THR A 1 88 ? -21.657 -4.138 30.668 1.00 94.69 88 THR A N 1
ATOM 663 C CA . THR A 1 88 ? -22.300 -4.490 31.937 1.00 94.69 88 THR A CA 1
ATOM 664 C C . THR A 1 88 ? -22.384 -3.243 32.808 1.00 94.69 88 THR A C 1
ATOM 666 O O . THR A 1 88 ? -21.388 -2.550 33.000 1.00 94.69 88 THR A O 1
ATOM 669 N N . SER A 1 89 ? -23.583 -2.944 33.305 1.00 93.38 89 SER A N 1
ATOM 670 C CA . SER A 1 89 ? -23.846 -1.821 34.209 1.00 93.38 89 SER A CA 1
ATOM 671 C C . SER A 1 89 ? -23.721 -2.249 35.677 1.00 93.38 89 SER A C 1
ATOM 673 O O . SER A 1 89 ? -23.739 -3.439 35.997 1.00 93.38 89 SER A O 1
ATOM 675 N N . SER A 1 90 ? -23.631 -1.280 36.591 1.00 93.12 90 SER A N 1
ATOM 676 C CA . SER A 1 90 ? -23.521 -1.505 38.041 1.00 93.12 90 SER A CA 1
ATOM 677 C C . SER A 1 90 ? -24.727 -2.233 38.648 1.00 93.12 90 SER A C 1
ATOM 679 O O . SER A 1 90 ? -24.596 -2.874 39.686 1.00 93.12 90 SER A O 1
ATOM 681 N N . ASN A 1 91 ? -25.887 -2.200 37.986 1.00 93.62 91 ASN A N 1
ATOM 682 C CA . ASN A 1 91 ? -27.078 -2.963 38.375 1.00 93.62 91 ASN A CA 1
ATOM 683 C C . ASN A 1 91 ? -27.040 -4.444 37.927 1.00 93.62 91 ASN A C 1
ATOM 685 O O . ASN A 1 91 ? -28.046 -5.144 38.035 1.00 93.62 91 ASN A O 1
ATOM 689 N N . GLY A 1 92 ? -25.914 -4.914 37.377 1.00 92.31 92 GLY A N 1
ATOM 690 C CA . GLY A 1 92 ? -25.721 -6.282 36.888 1.00 92.31 92 GLY A CA 1
ATOM 691 C C . GLY A 1 92 ? -26.323 -6.559 35.507 1.00 92.31 92 GLY A C 1
ATOM 692 O O . GLY A 1 92 ? -26.120 -7.642 34.954 1.00 92.31 92 GLY A O 1
ATOM 693 N N . GLN A 1 93 ? -27.041 -5.605 34.906 1.00 94.19 93 GLN A N 1
ATOM 694 C CA . GLN A 1 93 ? -27.590 -5.779 33.565 1.00 94.19 93 GLN A CA 1
ATOM 695 C C . GLN A 1 93 ? -26.476 -5.760 32.525 1.00 94.19 93 GLN A C 1
ATOM 697 O O . GLN A 1 93 ? -25.588 -4.909 32.551 1.00 94.19 93 GLN A O 1
ATOM 702 N N . THR A 1 94 ? -26.567 -6.682 31.570 1.00 95.75 94 THR A N 1
ATOM 703 C CA . THR A 1 94 ? -25.642 -6.768 30.442 1.00 95.75 94 THR A CA 1
ATOM 704 C C . THR A 1 94 ? -26.399 -6.604 29.132 1.00 95.75 94 THR A C 1
ATOM 706 O O . THR A 1 94 ? -27.496 -7.140 28.955 1.00 95.75 94 THR A O 1
ATOM 709 N N . LYS A 1 95 ? -25.809 -5.858 28.201 1.00 94.94 95 LYS A N 1
ATOM 710 C CA . LYS A 1 95 ? -26.275 -5.744 26.819 1.00 94.94 95 LYS A CA 1
ATOM 711 C C . LYS A 1 95 ? -25.148 -6.099 25.868 1.00 94.94 95 LYS A C 1
ATOM 713 O O . LYS A 1 95 ? -23.976 -5.880 26.157 1.00 94.94 95 LYS A O 1
ATOM 718 N N . THR A 1 96 ? -25.528 -6.658 24.728 1.00 96.00 96 THR A N 1
ATOM 719 C CA . THR A 1 96 ? -24.602 -7.128 23.704 1.00 96.00 96 THR A CA 1
ATOM 720 C C . THR A 1 96 ? -25.044 -6.612 22.346 1.00 96.00 96 THR A C 1
ATOM 722 O O . THR A 1 96 ? -26.241 -6.535 22.070 1.00 96.00 96 THR A O 1
ATOM 725 N N . PHE A 1 97 ? -24.072 -6.295 21.501 1.00 95.19 97 PHE A N 1
ATOM 726 C CA . PHE A 1 97 ? -24.273 -5.879 20.125 1.00 95.19 97 PHE A CA 1
ATOM 727 C C . PHE A 1 97 ? -23.257 -6.584 19.221 1.00 95.19 97 PHE A C 1
ATOM 729 O O . PHE A 1 97 ? -22.065 -6.605 19.526 1.00 95.19 97 PHE A O 1
ATOM 736 N N . ASN A 1 98 ? -23.728 -7.181 18.128 1.00 95.44 98 ASN A N 1
ATOM 737 C CA . ASN A 1 98 ? -22.891 -7.944 17.203 1.00 95.44 98 ASN A CA 1
ATOM 738 C C . ASN A 1 98 ? -22.730 -7.176 15.890 1.00 95.44 98 ASN A C 1
ATOM 740 O O . ASN A 1 98 ? -23.697 -6.608 15.386 1.00 95.44 98 ASN A O 1
ATOM 744 N N . LEU A 1 99 ? -21.526 -7.202 15.328 1.00 95.00 99 LEU A N 1
ATOM 745 C CA . LEU A 1 99 ? -21.187 -6.596 14.045 1.00 95.00 99 LEU A CA 1
ATOM 746 C C . LEU A 1 99 ? -20.417 -7.583 13.163 1.00 95.00 99 LEU A C 1
ATOM 748 O O . LEU A 1 99 ? -19.629 -8.392 13.658 1.00 95.00 99 LEU A O 1
ATOM 752 N N . GLY A 1 100 ? -20.618 -7.471 11.851 1.00 92.88 100 GLY A N 1
ATOM 753 C CA . GLY A 1 100 ? -20.018 -8.345 10.845 1.00 92.88 100 GLY A CA 1
ATOM 754 C C . GLY A 1 100 ? -20.945 -9.481 10.377 1.00 92.88 100 GLY A C 1
ATOM 755 O O . GLY A 1 100 ? -22.142 -9.461 10.676 1.00 92.88 100 GLY A O 1
ATOM 756 N N . PRO A 1 101 ? -20.406 -10.461 9.630 1.00 94.62 101 PRO A N 1
ATOM 757 C CA . PRO A 1 101 ? -18.985 -10.621 9.319 1.00 94.62 101 PRO A CA 1
ATOM 758 C C . PRO A 1 101 ? -18.453 -9.552 8.358 1.00 94.62 101 PRO A C 1
ATOM 760 O O . PRO A 1 101 ? -19.146 -9.115 7.443 1.00 94.62 101 PRO A O 1
ATOM 763 N N . TYR A 1 102 ? -17.198 -9.161 8.557 1.00 94.25 102 TYR A N 1
ATOM 764 C CA . TYR A 1 102 ? -16.443 -8.305 7.649 1.00 94.25 102 TYR A CA 1
ATOM 765 C C . TYR A 1 102 ? -15.375 -9.137 6.950 1.00 94.25 102 TYR A C 1
ATOM 767 O O . TYR A 1 102 ? -14.544 -9.759 7.614 1.00 94.25 102 TYR A O 1
ATOM 775 N N . THR A 1 103 ? -15.395 -9.152 5.619 1.00 93.56 103 THR A N 1
ATOM 776 C CA . THR A 1 103 ? -14.355 -9.810 4.824 1.00 93.56 103 THR A CA 1
ATOM 777 C C . THR A 1 103 ? -13.085 -8.973 4.857 1.00 93.56 103 THR A C 1
ATOM 779 O O . THR A 1 103 ? -13.098 -7.789 4.524 1.00 93.56 103 THR A O 1
ATOM 782 N N . ILE A 1 104 ? -11.984 -9.596 5.257 1.00 93.19 104 ILE A N 1
ATOM 783 C CA . ILE A 1 104 ? -10.672 -8.971 5.297 1.00 93.19 104 ILE A CA 1
ATOM 784 C C . ILE A 1 104 ? -9.985 -9.184 3.954 1.00 93.19 104 ILE A C 1
ATOM 786 O O . ILE A 1 104 ? -9.824 -10.313 3.492 1.00 93.19 104 ILE A O 1
ATOM 790 N N . SER A 1 105 ? -9.548 -8.083 3.353 1.00 93.44 105 SER A N 1
ATOM 791 C CA . SER A 1 105 ? -8.777 -8.087 2.112 1.00 93.44 105 SER A CA 1
ATOM 792 C C . SER A 1 105 ? -7.499 -8.929 2.230 1.00 93.44 105 SER A C 1
ATOM 794 O O . SER A 1 105 ? -6.854 -8.972 3.282 1.00 93.44 105 SER A O 1
ATOM 796 N N . LYS A 1 106 ? -7.103 -9.582 1.134 1.00 93.25 106 LYS A N 1
ATOM 797 C CA . LYS A 1 106 ? -5.779 -10.218 1.013 1.00 93.25 106 LYS A CA 1
ATOM 798 C C . LYS A 1 106 ? -4.679 -9.225 0.640 1.00 93.25 106 LYS A C 1
ATOM 800 O O . LYS A 1 106 ? -3.507 -9.600 0.627 1.00 93.25 106 LYS A O 1
ATOM 805 N N . MET A 1 107 ? -5.047 -7.990 0.303 1.00 94.88 107 MET A N 1
ATOM 806 C CA . MET A 1 107 ? -4.104 -6.994 -0.167 1.00 94.88 107 MET A CA 1
ATOM 807 C C . MET A 1 107 ? -3.120 -6.586 0.922 1.00 94.88 107 MET A C 1
ATOM 809 O O . MET A 1 107 ? -3.432 -6.470 2.108 1.00 94.88 107 MET A O 1
ATOM 813 N N . ASP A 1 108 ? -1.923 -6.284 0.457 1.00 95.38 108 ASP A N 1
ATOM 814 C CA . ASP A 1 108 ? -0.915 -5.557 1.189 1.00 95.38 108 ASP A CA 1
ATOM 815 C C . ASP A 1 108 ? -0.805 -4.126 0.674 1.00 95.38 108 ASP A C 1
ATOM 817 O O . ASP A 1 108 ? -1.099 -3.840 -0.490 1.00 95.38 108 ASP A O 1
ATOM 821 N N . MET A 1 109 ? -0.342 -3.226 1.538 1.00 95.69 109 MET A N 1
ATOM 822 C CA . MET A 1 109 ? -0.112 -1.838 1.173 1.00 95.69 109 MET A CA 1
ATOM 823 C C . MET A 1 109 ? 1.126 -1.278 1.864 1.00 95.69 109 MET A C 1
ATOM 825 O O . MET A 1 109 ? 1.292 -1.410 3.075 1.00 95.69 109 MET A O 1
ATOM 829 N N . VAL A 1 110 ? 1.943 -0.564 1.097 1.00 97.44 110 VAL A N 1
ATOM 830 C CA . VAL A 1 110 ? 3.024 0.287 1.597 1.00 97.44 110 VAL A CA 1
ATOM 831 C C . VAL A 1 110 ? 2.888 1.672 0.978 1.00 97.44 110 VAL A C 1
ATOM 833 O O . VAL A 1 110 ? 2.489 1.817 -0.178 1.00 97.44 110 VAL A O 1
ATOM 836 N N . ARG A 1 111 ? 3.187 2.709 1.755 1.00 97.19 111 ARG A N 1
ATOM 837 C CA . ARG A 1 111 ? 3.021 4.100 1.332 1.00 97.19 111 ARG A CA 1
ATOM 838 C C . ARG A 1 111 ? 4.326 4.858 1.426 1.00 97.19 111 ARG A C 1
ATOM 840 O O . ARG A 1 111 ? 5.178 4.526 2.246 1.00 97.19 111 ARG A O 1
ATOM 847 N N . ASN A 1 112 ? 4.420 5.910 0.624 1.00 96.88 112 ASN A N 1
ATOM 848 C CA . ASN A 1 112 ? 5.470 6.919 0.704 1.00 96.88 112 ASN A CA 1
ATOM 849 C C . ASN A 1 112 ? 6.894 6.358 0.555 1.00 96.88 112 ASN A C 1
ATOM 851 O O . ASN A 1 112 ? 7.825 6.788 1.234 1.00 96.88 112 ASN A O 1
ATOM 855 N N . LEU A 1 113 ? 7.072 5.404 -0.357 1.00 98.19 113 LEU A N 1
ATOM 856 C CA . LEU A 1 113 ? 8.384 4.911 -0.752 1.00 98.19 113 LEU A CA 1
ATOM 857 C C . LEU A 1 113 ? 9.082 5.952 -1.630 1.00 98.19 113 LEU A C 1
ATOM 859 O O . LEU A 1 113 ? 8.591 6.317 -2.699 1.00 98.19 113 LEU A O 1
ATOM 863 N N . ALA A 1 114 ? 10.248 6.415 -1.191 1.00 98.12 114 ALA A N 1
ATOM 864 C CA . ALA A 1 114 ? 11.072 7.321 -1.977 1.00 98.12 114 ALA A CA 1
ATOM 865 C C . ALA A 1 114 ? 11.828 6.554 -3.071 1.00 98.12 114 ALA A C 1
ATOM 867 O O . ALA A 1 114 ? 12.541 5.590 -2.783 1.00 98.12 114 ALA A O 1
ATOM 868 N N . VAL A 1 115 ? 11.722 7.027 -4.312 1.00 98.19 115 VAL A N 1
ATOM 869 C CA . VAL A 1 115 ? 12.510 6.543 -5.451 1.00 98.19 115 VAL A CA 1
ATOM 870 C C . VAL A 1 115 ? 13.321 7.683 -6.051 1.00 98.19 115 VAL A C 1
ATOM 872 O O . VAL A 1 115 ? 12.893 8.841 -6.101 1.00 98.19 115 VAL A O 1
ATOM 875 N N . SER A 1 116 ? 14.523 7.368 -6.510 1.00 96.81 116 SER A N 1
ATOM 876 C CA . SER A 1 116 ? 15.435 8.350 -7.083 1.00 96.81 116 SER A CA 1
ATOM 877 C C . SER A 1 116 ? 16.231 7.758 -8.229 1.00 96.81 116 SER A C 1
ATOM 879 O O . SER A 1 116 ? 16.687 6.614 -8.192 1.00 96.81 116 SER A O 1
ATOM 881 N N . ASN A 1 117 ? 16.400 8.569 -9.268 1.00 93.38 117 ASN A N 1
ATOM 882 C CA . ASN A 1 117 ? 17.141 8.175 -10.447 1.00 93.38 117 ASN A CA 1
ATOM 883 C C . ASN A 1 117 ? 18.592 7.839 -10.065 1.00 93.38 117 ASN A C 1
ATOM 885 O O . ASN A 1 117 ? 19.254 8.635 -9.404 1.00 93.38 117 ASN A O 1
ATOM 889 N N . ASN A 1 118 ? 19.081 6.671 -10.488 1.00 87.75 118 ASN A N 1
ATOM 890 C CA . ASN A 1 118 ? 20.449 6.177 -10.262 1.00 87.75 118 ASN A CA 1
ATOM 891 C C . ASN A 1 118 ? 20.890 5.979 -8.794 1.00 87.75 118 ASN A C 1
ATOM 893 O O . ASN A 1 118 ? 22.054 5.658 -8.565 1.00 87.75 118 ASN A O 1
ATOM 897 N N . ALA A 1 119 ? 20.002 6.129 -7.807 1.00 93.62 119 ALA A N 1
ATOM 898 C CA . ALA A 1 119 ? 20.323 5.875 -6.401 1.00 93.62 119 ALA A CA 1
ATOM 899 C C . ALA A 1 119 ? 19.415 4.784 -5.824 1.00 93.62 119 ALA A C 1
ATOM 901 O O . ALA A 1 119 ? 19.846 3.637 -5.735 1.00 93.62 119 ALA A O 1
ATOM 902 N N . ASN A 1 120 ? 18.160 5.106 -5.509 1.00 96.94 120 ASN A N 1
ATOM 903 C CA . ASN A 1 120 ? 17.154 4.152 -5.032 1.00 96.94 120 ASN A CA 1
ATOM 904 C C . ASN A 1 120 ? 16.132 3.912 -6.146 1.00 96.94 120 ASN A C 1
ATOM 906 O O . ASN A 1 120 ? 15.058 4.512 -6.164 1.00 96.94 120 ASN A O 1
ATOM 910 N N . ALA A 1 121 ? 16.521 3.089 -7.118 1.00 97.31 121 ALA A N 1
ATOM 911 C CA . ALA A 1 121 ? 15.801 2.934 -8.378 1.00 97.31 121 ALA A CA 1
ATOM 912 C C . ALA A 1 121 ? 15.125 1.566 -8.543 1.00 97.31 121 ALA A C 1
ATOM 914 O O . ALA A 1 121 ? 14.217 1.437 -9.353 1.00 97.31 121 ALA A O 1
ATOM 915 N N . TYR A 1 122 ? 15.546 0.536 -7.814 1.00 98.50 122 TYR A N 1
ATOM 916 C CA . TYR A 1 122 ? 15.086 -0.833 -8.051 1.00 98.50 122 TYR A CA 1
ATOM 917 C C . TYR A 1 122 ? 13.929 -1.166 -7.118 1.00 98.50 122 TYR A C 1
ATOM 919 O O . TYR A 1 122 ? 14.063 -1.026 -5.910 1.00 98.50 122 TYR A O 1
ATOM 927 N N . ILE A 1 123 ? 12.796 -1.607 -7.650 1.00 98.69 123 ILE A N 1
ATOM 928 C CA . ILE A 1 123 ? 11.578 -1.843 -6.869 1.00 98.69 123 ILE A CA 1
ATOM 929 C C . ILE A 1 123 ? 11.242 -3.331 -6.918 1.00 98.69 123 ILE A C 1
ATOM 931 O O . ILE A 1 123 ? 11.184 -3.937 -7.992 1.00 98.69 123 ILE A O 1
ATOM 935 N N . SER A 1 124 ? 11.003 -3.909 -5.744 1.00 98.44 124 SER A N 1
ATOM 936 C CA . SER A 1 124 ? 10.481 -5.264 -5.585 1.00 98.44 124 SER A CA 1
ATOM 937 C C . SER A 1 124 ? 9.017 -5.212 -5.179 1.00 98.44 124 SER A C 1
ATOM 939 O O . SER A 1 124 ? 8.675 -4.600 -4.165 1.00 98.44 124 SER A O 1
ATOM 941 N N . ILE A 1 125 ? 8.158 -5.891 -5.936 1.00 98.31 125 ILE A N 1
ATOM 942 C CA . ILE A 1 125 ? 6.743 -6.056 -5.593 1.00 98.31 125 ILE A CA 1
ATOM 943 C C . ILE A 1 125 ? 6.585 -7.108 -4.490 1.00 98.31 125 ILE A C 1
ATOM 945 O O . ILE A 1 125 ? 5.786 -6.936 -3.570 1.00 98.31 125 ILE A O 1
ATOM 949 N N . GLU A 1 126 ? 7.388 -8.172 -4.515 1.00 97.44 126 GLU A N 1
ATOM 950 C CA . GLU A 1 126 ? 7.359 -9.219 -3.485 1.00 97.44 126 GLU A CA 1
ATOM 951 C C . GLU A 1 126 ? 7.756 -8.688 -2.101 1.00 97.44 126 GLU A C 1
ATOM 953 O O . GLU A 1 126 ? 7.108 -8.996 -1.103 1.00 97.44 126 GLU A O 1
ATOM 958 N N . ASN A 1 127 ? 8.800 -7.868 -2.022 1.00 97.56 127 ASN A N 1
ATOM 959 C CA . ASN A 1 127 ? 9.224 -7.307 -0.741 1.00 97.56 127 ASN A CA 1
ATOM 960 C C . ASN A 1 127 ? 8.564 -5.948 -0.448 1.00 97.56 127 ASN A C 1
ATOM 962 O O . ASN A 1 127 ? 8.748 -5.420 0.644 1.00 97.56 127 ASN A O 1
ATOM 966 N N . MET A 1 128 ? 7.816 -5.382 -1.408 1.00 97.69 128 MET A N 1
ATOM 967 C CA . MET A 1 128 ? 7.229 -4.035 -1.340 1.00 97.69 128 MET A CA 1
ATOM 968 C C . MET A 1 128 ? 8.249 -2.973 -0.899 1.00 97.69 128 MET A C 1
ATOM 970 O O . MET A 1 128 ? 7.997 -2.155 -0.015 1.00 97.69 128 MET A O 1
ATOM 974 N N . ALA A 1 129 ? 9.433 -3.022 -1.507 1.00 98.12 129 ALA A N 1
ATOM 975 C CA . ALA A 1 129 ? 10.598 -2.256 -1.084 1.00 98.12 129 ALA A CA 1
ATOM 976 C C . ALA A 1 129 ? 11.347 -1.651 -2.274 1.00 98.12 129 ALA A C 1
ATOM 978 O O . ALA A 1 129 ? 11.277 -2.155 -3.399 1.00 98.12 129 ALA A O 1
ATOM 979 N N . VAL A 1 130 ? 12.097 -0.584 -1.990 1.00 98.50 130 VAL A N 1
ATOM 980 C CA . VAL A 1 130 ? 12.999 0.081 -2.936 1.00 98.50 130 VAL A CA 1
ATOM 981 C C . VAL A 1 130 ? 14.442 -0.200 -2.531 1.00 98.50 130 VAL A C 1
ATOM 983 O O . VAL A 1 130 ? 14.805 -0.095 -1.360 1.00 98.50 130 VAL A O 1
ATOM 986 N N . TYR A 1 131 ? 15.271 -0.529 -3.512 1.00 98.31 131 TYR A N 1
ATOM 987 C CA . TYR A 1 131 ? 16.672 -0.869 -3.357 1.00 98.31 131 TYR A CA 1
ATOM 988 C C . TYR A 1 131 ? 17.570 0.079 -4.143 1.00 98.31 131 TYR A C 1
ATOM 990 O O . TYR A 1 131 ? 17.229 0.575 -5.224 1.00 98.31 131 TYR A O 1
ATOM 998 N N . ASN A 1 132 ? 18.773 0.260 -3.607 1.00 97.44 132 ASN A N 1
ATOM 999 C CA . ASN A 1 132 ? 19.909 0.727 -4.384 1.00 97.44 132 ASN A CA 1
ATOM 1000 C C . ASN A 1 132 ? 20.523 -0.423 -5.200 1.00 97.44 132 ASN A C 1
ATOM 1002 O O . ASN A 1 132 ? 20.117 -1.577 -5.072 1.00 97.44 132 ASN A O 1
ATOM 1006 N N . SER A 1 133 ? 21.522 -0.116 -6.027 1.00 95.19 133 SER A N 1
ATOM 1007 C CA . SER A 1 133 ? 22.169 -1.108 -6.902 1.00 95.19 133 SER A CA 1
ATOM 1008 C C . SER A 1 133 ? 22.760 -2.308 -6.143 1.00 95.19 133 SER A C 1
ATOM 1010 O O . SER A 1 133 ? 22.586 -3.454 -6.555 1.00 95.19 133 SER A O 1
ATOM 1012 N N . ALA A 1 134 ? 23.398 -2.073 -4.990 1.00 95.94 134 ALA A N 1
ATOM 1013 C CA . ALA A 1 134 ? 24.007 -3.138 -4.193 1.00 95.94 134 ALA A CA 1
ATOM 1014 C C . ALA A 1 134 ? 22.956 -4.081 -3.582 1.00 95.94 134 ALA A C 1
ATOM 1016 O O . ALA A 1 134 ? 23.080 -5.300 -3.679 1.00 95.94 134 ALA A O 1
ATOM 1017 N N . ALA A 1 135 ? 21.889 -3.527 -2.999 1.00 97.19 135 ALA A N 1
ATOM 1018 C CA . ALA A 1 135 ? 20.788 -4.313 -2.446 1.00 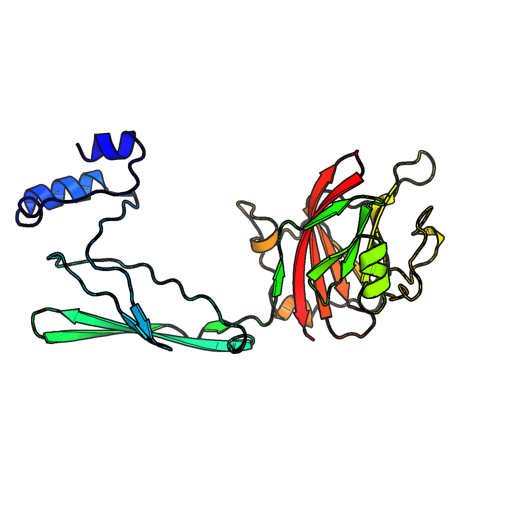97.19 135 ALA A CA 1
ATOM 1019 C C . ALA A 1 135 ? 19.960 -5.009 -3.540 1.00 97.19 135 ALA A C 1
ATOM 1021 O O . ALA A 1 135 ? 19.443 -6.104 -3.325 1.00 97.19 135 ALA A O 1
ATOM 1022 N N . ALA A 1 136 ? 19.868 -4.415 -4.732 1.00 97.00 136 ALA A N 1
ATOM 1023 C CA . ALA A 1 136 ? 19.260 -5.055 -5.890 1.00 97.00 136 ALA A CA 1
ATOM 1024 C C . ALA A 1 136 ? 20.068 -6.280 -6.345 1.00 97.00 136 ALA A C 1
ATOM 1026 O O . ALA A 1 136 ? 19.468 -7.299 -6.664 1.00 97.00 136 ALA A O 1
ATOM 1027 N N . ALA A 1 137 ? 21.404 -6.230 -6.300 1.00 95.94 137 ALA A N 1
ATOM 1028 C CA . ALA A 1 137 ? 22.255 -7.379 -6.621 1.00 95.94 137 ALA A CA 1
ATOM 1029 C C . ALA A 1 137 ? 22.038 -8.561 -5.659 1.00 95.94 137 ALA A C 1
ATOM 1031 O O . ALA A 1 137 ? 21.985 -9.710 -6.091 1.00 95.94 137 ALA A O 1
ATOM 1032 N N . THR A 1 138 ? 21.857 -8.297 -4.360 1.00 97.06 138 THR A N 1
ATOM 1033 C CA . THR A 1 138 ? 21.579 -9.355 -3.369 1.00 97.06 138 THR A CA 1
ATOM 1034 C C . THR A 1 138 ? 20.145 -9.885 -3.444 1.00 97.06 138 THR A C 1
ATOM 1036 O O . THR A 1 138 ? 19.880 -11.001 -3.004 1.00 97.06 138 THR A O 1
ATOM 1039 N N . ASN A 1 139 ? 19.227 -9.120 -4.042 1.00 96.50 139 ASN A N 1
ATOM 1040 C CA . ASN A 1 139 ? 17.819 -9.473 -4.239 1.00 96.50 139 ASN A CA 1
ATOM 1041 C C . ASN A 1 139 ? 17.467 -9.632 -5.726 1.00 96.50 139 ASN A C 1
ATOM 1043 O O . ASN A 1 139 ? 16.328 -9.378 -6.118 1.00 96.50 139 ASN A O 1
ATOM 1047 N N . ALA A 1 140 ? 18.427 -10.041 -6.561 1.00 94.75 140 ALA A N 1
ATOM 1048 C CA . ALA A 1 140 ? 18.318 -9.944 -8.017 1.00 94.75 140 ALA A CA 1
ATOM 1049 C C . ALA A 1 140 ? 17.054 -10.612 -8.578 1.00 94.75 140 ALA A C 1
ATOM 1051 O O . ALA A 1 140 ? 16.319 -10.029 -9.375 1.00 94.75 140 ALA A O 1
ATOM 1052 N N . GLY A 1 141 ? 16.737 -11.796 -8.054 1.00 95.06 141 GLY A N 1
ATOM 1053 C CA . GLY A 1 141 ? 15.552 -12.559 -8.421 1.00 95.06 141 GLY A CA 1
ATOM 1054 C C . GLY A 1 141 ? 14.228 -12.001 -7.903 1.00 95.06 141 GLY A C 1
ATOM 1055 O O . GLY A 1 141 ? 13.239 -12.699 -8.069 1.00 95.06 141 GLY A O 1
ATOM 1056 N N . LYS A 1 142 ? 14.184 -10.819 -7.272 1.00 96.62 142 LYS A N 1
ATOM 1057 C CA . LYS A 1 142 ? 12.981 -10.166 -6.712 1.00 96.62 142 LYS A CA 1
ATOM 1058 C C . LYS A 1 142 ? 12.746 -8.746 -7.233 1.00 96.62 142 LYS A C 1
ATOM 1060 O O . LYS A 1 142 ? 11.784 -8.106 -6.815 1.00 96.62 142 LYS A O 1
ATOM 1065 N N . VAL A 1 143 ? 13.635 -8.223 -8.076 1.00 98.12 143 VAL A N 1
ATOM 1066 C CA . VAL A 1 143 ? 13.513 -6.871 -8.636 1.00 98.12 143 VAL A CA 1
ATOM 1067 C C . VAL A 1 143 ? 12.612 -6.924 -9.862 1.00 98.12 143 VAL A C 1
ATOM 1069 O O . VAL A 1 143 ? 12.941 -7.581 -10.845 1.00 98.12 143 VAL A O 1
ATOM 1072 N N . ASP A 1 144 ? 11.486 -6.222 -9.802 1.00 98.44 144 ASP A N 1
ATOM 1073 C CA . ASP A 1 144 ? 10.451 -6.262 -10.836 1.00 98.44 144 ASP A CA 1
ATOM 1074 C C . ASP A 1 144 ? 10.485 -5.027 -11.737 1.00 98.44 144 ASP A C 1
ATOM 1076 O O . ASP A 1 144 ? 10.193 -5.135 -12.932 1.00 98.44 144 ASP A O 1
ATOM 1080 N N . LEU A 1 145 ? 10.836 -3.869 -11.165 1.00 98.31 145 LEU A N 1
ATOM 1081 C CA . LEU A 1 145 ? 10.814 -2.567 -11.829 1.00 98.31 145 LEU A CA 1
ATOM 1082 C C . LEU A 1 145 ? 12.094 -1.778 -11.535 1.00 98.31 145 LEU A C 1
ATOM 1084 O O . LEU A 1 145 ? 12.682 -1.875 -10.458 1.00 98.31 145 LEU A O 1
ATOM 1088 N N . VAL A 1 146 ? 12.468 -0.931 -12.482 1.00 98.06 146 VAL A N 1
ATOM 1089 C CA . VAL A 1 146 ? 13.512 0.082 -12.383 1.00 98.06 146 VAL A CA 1
ATOM 1090 C C . VAL A 1 146 ? 12.862 1.437 -12.622 1.00 98.06 146 VAL A C 1
ATOM 1092 O O . VAL A 1 146 ? 12.258 1.681 -13.666 1.00 98.06 146 VAL A O 1
ATOM 1095 N N . TYR A 1 147 ? 12.982 2.322 -11.646 1.00 98.00 147 TYR A N 1
ATOM 1096 C CA . TYR A 1 147 ? 12.618 3.717 -11.771 1.00 98.00 147 TYR A CA 1
ATOM 1097 C C . TYR A 1 147 ? 13.743 4.493 -12.458 1.00 98.00 147 TYR A C 1
ATOM 1099 O O . TYR A 1 147 ? 14.910 4.416 -12.067 1.00 98.00 147 TYR A O 1
ATOM 1107 N N . LEU A 1 148 ? 13.384 5.284 -13.461 1.00 94.94 148 LEU A N 1
ATOM 1108 C CA . LEU A 1 148 ? 14.315 6.162 -14.157 1.00 94.94 148 LEU A CA 1
ATOM 1109 C C . LEU A 1 148 ? 13.689 7.511 -14.476 1.00 94.94 148 LEU A C 1
ATOM 1111 O O . LEU A 1 148 ? 12.483 7.638 -14.686 1.00 94.94 148 LEU A O 1
ATOM 1115 N N . PHE A 1 149 ? 14.555 8.519 -14.541 1.00 94.75 149 PHE A N 1
ATOM 1116 C CA . PHE A 1 149 ? 14.214 9.845 -15.029 1.00 94.75 149 PHE A CA 1
ATOM 1117 C C . PHE A 1 149 ? 15.129 10.232 -16.189 1.00 94.75 149 PHE A C 1
ATOM 1119 O O . PHE A 1 149 ? 16.354 10.255 -16.036 1.00 94.75 149 PHE A O 1
ATOM 1126 N N . ARG A 1 150 ? 14.557 10.510 -17.364 1.00 91.44 150 ARG A N 1
ATOM 1127 C CA . ARG A 1 150 ? 15.308 10.939 -18.556 1.00 91.44 150 ARG A CA 1
ATOM 1128 C C . ARG A 1 150 ? 14.596 12.108 -19.222 1.00 91.44 150 ARG A C 1
ATOM 1130 O O . ARG A 1 150 ? 13.542 11.935 -19.830 1.00 91.44 150 ARG A O 1
ATOM 1137 N N . ASN A 1 151 ? 15.194 13.287 -19.110 1.00 84.81 151 ASN A N 1
ATOM 1138 C CA . ASN A 1 151 ? 14.705 14.517 -19.718 1.00 84.81 151 ASN A CA 1
ATOM 1139 C C . ASN A 1 151 ? 15.749 15.021 -20.723 1.00 84.81 151 ASN A C 1
ATOM 1141 O O . ASN A 1 151 ? 16.594 15.850 -20.393 1.00 84.81 151 ASN A O 1
ATOM 1145 N N . THR A 1 152 ? 15.758 14.428 -21.918 1.00 73.50 152 THR A N 1
ATOM 1146 C CA . THR A 1 152 ? 16.631 14.840 -23.026 1.00 73.50 152 THR A CA 1
ATOM 1147 C C . THR A 1 152 ? 15.790 15.420 -24.156 1.00 73.50 152 THR A C 1
ATOM 1149 O O . THR A 1 152 ? 14.626 15.064 -24.333 1.00 73.50 152 THR A O 1
ATOM 1152 N N . THR A 1 153 ? 16.388 16.305 -24.949 1.00 69.38 153 THR A N 1
ATOM 1153 C CA . THR A 1 153 ? 15.717 17.017 -26.049 1.00 69.38 153 THR A CA 1
ATOM 1154 C C . THR A 1 153 ? 15.249 16.108 -27.187 1.00 69.38 153 THR A C 1
ATOM 1156 O O . THR A 1 153 ? 14.373 16.500 -27.950 1.00 69.38 153 THR A O 1
ATOM 1159 N N 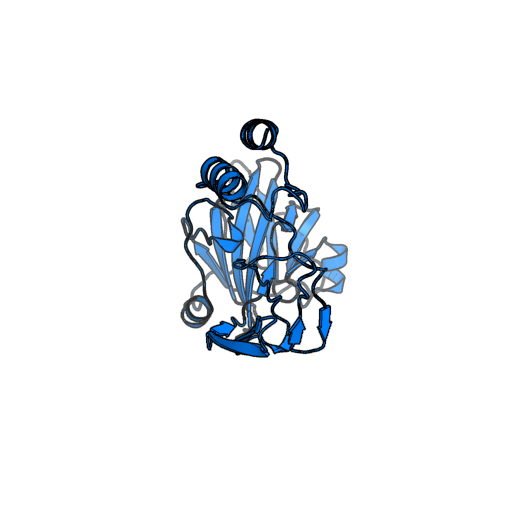. THR A 1 154 ? 15.800 14.898 -27.305 1.00 63.59 154 THR A N 1
ATOM 1160 C CA . THR A 1 154 ? 15.524 13.962 -28.404 1.00 63.59 154 THR A CA 1
ATOM 1161 C C . THR A 1 154 ? 14.694 12.743 -27.994 1.00 63.59 154 THR A C 1
ATOM 1163 O O . THR A 1 154 ? 14.146 12.072 -28.866 1.00 63.59 154 THR A O 1
ATOM 1166 N N . SER A 1 155 ? 14.582 12.420 -26.697 1.00 63.69 155 SER A N 1
ATOM 1167 C CA . SER A 1 155 ? 13.838 11.248 -26.190 1.00 63.69 155 SER A CA 1
ATOM 1168 C C . SER A 1 155 ? 13.481 11.407 -24.702 1.00 63.69 155 SER A C 1
ATOM 1170 O O . SER A 1 155 ? 14.016 10.715 -23.833 1.00 63.69 155 SER A O 1
ATOM 1172 N N . ALA A 1 156 ? 12.589 12.350 -24.385 1.00 73.69 156 ALA A N 1
ATOM 1173 C CA . ALA A 1 156 ? 12.134 12.572 -23.014 1.00 73.69 156 ALA A CA 1
ATOM 1174 C C . ALA A 1 156 ? 11.193 11.446 -22.544 1.00 73.69 156 ALA A C 1
ATOM 1176 O O . ALA A 1 156 ? 10.023 11.387 -22.921 1.00 73.69 156 ALA A O 1
ATOM 1177 N N . PHE A 1 157 ? 11.698 10.570 -21.673 1.00 77.44 157 PHE A N 1
ATOM 1178 C CA . PHE A 1 157 ? 10.879 9.600 -20.940 1.00 77.44 157 PHE A CA 1
ATOM 1179 C C . PHE A 1 157 ? 10.225 10.227 -19.703 1.00 77.44 157 PHE A C 1
ATOM 1181 O O . PHE A 1 157 ? 9.269 9.662 -19.173 1.00 77.44 157 PHE A O 1
ATOM 1188 N N . ASN A 1 158 ? 10.733 11.380 -19.246 1.00 91.69 158 ASN A N 1
ATOM 1189 C CA . ASN A 1 158 ? 10.430 11.966 -17.941 1.00 91.69 158 ASN A CA 1
ATOM 1190 C C . ASN A 1 158 ? 10.556 10.888 -16.860 1.00 91.69 158 ASN A C 1
ATOM 1192 O O . ASN A 1 158 ? 11.546 10.158 -16.867 1.00 91.69 158 ASN A O 1
ATOM 1196 N N . HIS A 1 159 ? 9.591 10.777 -15.948 1.00 95.75 159 HIS A N 1
ATOM 1197 C CA . HIS A 1 159 ? 9.546 9.693 -14.973 1.00 95.75 159 HIS A CA 1
ATOM 1198 C C . HIS A 1 159 ? 9.037 8.415 -15.638 1.00 95.75 159 HIS A C 1
ATOM 1200 O O . HIS A 1 159 ? 8.022 8.434 -16.338 1.00 95.75 159 HIS A O 1
ATOM 1206 N N . ALA A 1 160 ? 9.712 7.299 -15.396 1.00 96.50 160 ALA A N 1
ATOM 1207 C CA . ALA A 1 160 ? 9.323 6.013 -15.943 1.00 96.50 160 ALA A CA 1
ATOM 1208 C C . ALA A 1 160 ? 9.567 4.874 -14.950 1.00 96.50 160 ALA A C 1
ATOM 1210 O O . ALA A 1 160 ? 10.467 4.934 -14.112 1.00 96.50 160 ALA A O 1
ATOM 1211 N N . LEU A 1 161 ? 8.748 3.834 -15.079 1.00 97.94 161 LEU A N 1
ATOM 1212 C CA . LEU A 1 161 ? 8.938 2.526 -14.464 1.00 97.94 161 LEU A CA 1
ATOM 1213 C C . LEU A 1 161 ? 9.146 1.531 -15.596 1.00 97.94 161 LEU A C 1
ATOM 1215 O O . LEU A 1 161 ? 8.317 1.430 -16.498 1.00 97.94 161 LEU A O 1
ATOM 1219 N N . VAL A 1 162 ? 10.269 0.831 -15.585 1.00 97.69 162 VAL A N 1
ATOM 1220 C CA . VAL A 1 162 ? 10.659 -0.071 -16.669 1.00 97.69 162 VAL A CA 1
ATOM 1221 C C . VAL A 1 162 ? 11.085 -1.393 -16.072 1.00 97.69 162 VAL A C 1
ATOM 1223 O O . VAL A 1 162 ? 11.763 -1.427 -15.051 1.00 97.69 162 VAL A O 1
ATOM 1226 N N . SER A 1 163 ? 10.660 -2.497 -16.665 1.00 97.75 163 SER A N 1
ATOM 1227 C CA . SER A 1 163 ? 11.063 -3.800 -16.169 1.00 97.75 163 SER A CA 1
ATOM 1228 C C . SER A 1 163 ? 12.527 -4.083 -16.531 1.00 97.75 163 SER A C 1
ATOM 1230 O O . SER A 1 163 ? 12.952 -3.695 -17.619 1.00 97.75 163 SER A O 1
ATOM 1232 N N . PRO A 1 164 ? 13.314 -4.769 -15.681 1.00 97.56 164 PRO A N 1
ATOM 1233 C CA . PRO A 1 164 ? 14.687 -5.138 -16.023 1.00 97.56 164 PRO A CA 1
ATOM 1234 C C . PRO A 1 164 ? 14.835 -5.900 -17.345 1.00 97.56 164 PRO A C 1
ATOM 1236 O O . PRO A 1 164 ? 15.803 -5.697 -18.067 1.00 97.56 164 PRO A O 1
ATOM 1239 N N . GLY A 1 165 ? 13.873 -6.764 -17.671 1.00 96.69 165 GLY A N 1
ATOM 1240 C CA . GLY A 1 165 ? 13.823 -7.530 -18.917 1.00 96.69 165 GLY A CA 1
ATOM 1241 C C . GLY A 1 165 ? 13.149 -6.800 -20.085 1.00 96.69 165 GLY A C 1
ATOM 1242 O O . GLY A 1 165 ? 12.709 -7.466 -21.022 1.00 96.69 165 GLY A O 1
ATOM 1243 N N . ALA A 1 166 ? 12.981 -5.476 -20.015 1.00 96.56 166 ALA A N 1
ATOM 1244 C CA . ALA A 1 166 ? 12.500 -4.666 -21.133 1.00 96.56 166 ALA A CA 1
ATOM 1245 C C . ALA A 1 166 ? 13.583 -4.467 -22.202 1.00 96.56 166 ALA A C 1
ATOM 1247 O O . ALA A 1 166 ? 14.767 -4.704 -21.959 1.00 96.56 166 ALA A O 1
ATOM 1248 N N . ASP A 1 167 ? 13.176 -4.010 -23.391 1.00 94.94 167 ASP A N 1
ATOM 1249 C CA . ASP A 1 167 ? 14.129 -3.636 -24.438 1.00 94.94 167 ASP A CA 1
ATOM 1250 C C . ASP A 1 167 ? 15.131 -2.595 -23.883 1.00 94.94 167 ASP A C 1
ATOM 1252 O O . ASP A 1 167 ? 14.696 -1.605 -23.275 1.00 94.94 167 ASP A O 1
ATOM 1256 N N . PRO A 1 168 ? 16.455 -2.783 -24.069 1.00 93.06 168 PRO A N 1
ATOM 1257 C CA . PRO A 1 168 ? 17.477 -1.862 -23.571 1.00 93.06 168 PRO A CA 1
ATOM 1258 C C . PRO A 1 168 ? 17.277 -0.395 -23.977 1.00 93.06 168 PRO A C 1
ATOM 1260 O O . PRO A 1 168 ? 17.735 0.498 -23.262 1.00 93.06 168 PRO A O 1
ATOM 1263 N N . ALA A 1 169 ? 16.559 -0.118 -25.072 1.00 92.12 169 ALA A N 1
ATOM 1264 C CA . ALA A 1 169 ? 16.181 1.234 -25.479 1.00 92.12 169 ALA A CA 1
ATOM 1265 C C . ALA A 1 169 ? 15.351 1.984 -24.415 1.00 92.12 169 ALA A C 1
ATOM 1267 O O . ALA A 1 169 ? 15.400 3.213 -24.360 1.00 92.12 169 ALA A O 1
ATOM 1268 N N . TYR A 1 170 ? 14.633 1.267 -23.540 1.00 92.94 170 TYR A N 1
ATOM 1269 C CA . TYR A 1 170 ? 13.868 1.834 -22.421 1.00 92.94 170 TYR A CA 1
ATOM 1270 C C . TYR A 1 170 ? 14.674 1.960 -21.118 1.00 92.94 170 TYR A C 1
ATOM 1272 O O . TYR A 1 170 ? 14.185 2.545 -20.151 1.00 92.94 170 TYR A O 1
ATOM 1280 N N . LEU A 1 171 ? 15.917 1.471 -21.085 1.00 93.50 171 LEU A N 1
ATOM 1281 C CA . LEU A 1 171 ? 16.835 1.553 -19.942 1.00 93.50 171 LEU A CA 1
ATOM 1282 C C . LEU A 1 171 ? 18.113 2.361 -20.264 1.00 93.50 171 LEU A C 1
ATOM 1284 O O . LEU A 1 171 ? 19.214 1.959 -19.876 1.00 93.50 171 LEU A O 1
ATOM 1288 N N . PRO A 1 172 ? 18.032 3.522 -20.949 1.00 91.88 172 PRO A N 1
ATOM 1289 C CA . PRO A 1 172 ? 19.225 4.232 -21.397 1.00 91.88 172 PRO A CA 1
ATOM 1290 C C . PRO A 1 172 ? 20.081 4.667 -20.202 1.00 91.88 172 PRO A C 1
ATOM 1292 O O . PRO A 1 172 ? 19.600 5.331 -19.280 1.00 91.88 172 PRO A O 1
ATOM 1295 N N . GLY A 1 173 ? 21.364 4.310 -20.208 1.00 89.12 173 GLY A N 1
ATOM 1296 C CA . GLY A 1 173 ? 22.302 4.653 -19.132 1.00 89.12 173 GLY A CA 1
ATOM 1297 C C . GLY A 1 173 ? 22.049 3.932 -17.802 1.00 89.12 173 GLY A C 1
ATOM 1298 O O . GLY A 1 173 ? 22.557 4.380 -16.778 1.00 89.12 173 GLY A O 1
ATOM 1299 N N . VAL A 1 174 ? 21.251 2.860 -17.790 1.00 92.69 174 VAL A N 1
ATOM 1300 C CA . VAL A 1 174 ? 21.110 1.966 -16.634 1.00 92.69 174 VAL A CA 1
ATOM 1301 C C . VAL A 1 174 ? 21.995 0.741 -16.846 1.00 92.69 174 VAL A C 1
ATOM 1303 O O . VAL A 1 174 ? 21.842 0.021 -17.828 1.00 92.69 174 VAL A O 1
ATOM 1306 N N . THR A 1 175 ? 22.883 0.471 -15.892 1.00 94.00 175 THR A N 1
ATOM 1307 C CA . THR A 1 175 ? 23.626 -0.793 -15.822 1.00 94.00 175 THR A CA 1
ATOM 1308 C C . THR A 1 175 ? 22.962 -1.686 -14.784 1.00 94.00 175 THR A C 1
ATOM 1310 O O . THR A 1 175 ? 23.041 -1.406 -13.587 1.00 94.00 175 THR A O 1
ATOM 1313 N N . LEU A 1 176 ? 22.286 -2.742 -15.239 1.00 95.62 176 LEU A N 1
ATOM 1314 C CA . LEU A 1 176 ? 21.582 -3.668 -14.354 1.00 95.62 176 LEU A CA 1
ATOM 1315 C C . LEU A 1 176 ? 22.572 -4.545 -13.565 1.00 95.62 176 LEU A C 1
ATOM 1317 O O . LEU A 1 176 ? 23.538 -5.047 -14.148 1.00 95.62 176 LEU A O 1
ATOM 1321 N N . PRO A 1 177 ? 22.336 -4.781 -12.261 1.00 95.69 177 PRO A N 1
ATOM 1322 C CA . PRO A 1 177 ? 23.077 -5.781 -11.506 1.00 95.69 177 PRO A CA 1
ATOM 1323 C C . PRO A 1 177 ? 22.893 -7.188 -12.086 1.00 95.69 177 PRO A C 1
ATOM 1325 O O . PRO A 1 177 ? 21.859 -7.508 -12.676 1.00 95.69 177 PRO A O 1
ATOM 1328 N N . ALA A 1 178 ? 23.882 -8.059 -11.877 1.00 94.56 178 ALA A N 1
ATOM 1329 C CA . ALA A 1 178 ? 23.818 -9.440 -12.347 1.00 94.56 178 ALA A CA 1
ATOM 1330 C C . ALA A 1 178 ? 22.565 -10.160 -11.809 1.00 94.56 178 ALA A C 1
ATOM 1332 O O . ALA A 1 178 ? 22.266 -10.103 -10.619 1.00 94.56 178 ALA A O 1
ATOM 1333 N N . GLY A 1 179 ? 21.833 -10.837 -12.699 1.00 93.38 179 GLY A N 1
ATOM 1334 C CA . GLY A 1 179 ? 20.615 -11.586 -12.365 1.00 93.38 179 GLY A CA 1
ATOM 1335 C C . GLY A 1 179 ? 19.332 -10.752 -12.257 1.00 93.38 179 GLY A C 1
ATOM 1336 O O . GLY A 1 179 ? 18.260 -11.333 -12.118 1.00 93.38 179 GLY A O 1
ATOM 1337 N N . VAL A 1 180 ? 19.400 -9.418 -12.338 1.00 96.44 180 VAL A N 1
ATOM 1338 C CA . VAL A 1 180 ? 18.216 -8.542 -12.363 1.00 96.44 180 VAL A CA 1
ATOM 1339 C C . VAL A 1 180 ? 17.660 -8.521 -13.788 1.00 96.44 180 VAL A C 1
ATOM 1341 O O . VAL A 1 180 ? 18.107 -7.741 -14.622 1.00 96.44 180 VAL A O 1
ATOM 1344 N N . ASN A 1 181 ? 16.729 -9.430 -14.092 1.00 96.69 181 ASN A N 1
ATOM 1345 C CA . ASN A 1 181 ? 16.258 -9.673 -15.465 1.00 96.69 181 ASN A CA 1
ATOM 1346 C C . ASN A 1 181 ? 14.760 -10.024 -15.586 1.00 96.69 181 ASN A C 1
ATOM 1348 O O . ASN A 1 181 ? 14.328 -10.481 -16.645 1.00 96.69 181 ASN A O 1
ATOM 1352 N N . ARG A 1 182 ? 13.959 -9.830 -14.526 1.00 97.06 182 ARG A N 1
ATOM 1353 C CA . ARG A 1 182 ? 12.510 -10.091 -14.579 1.00 97.06 182 ARG A CA 1
ATOM 1354 C C . ARG A 1 182 ? 11.855 -9.248 -15.672 1.00 97.06 182 ARG A C 1
ATOM 1356 O O . ARG A 1 182 ? 12.212 -8.085 -15.828 1.00 97.06 182 ARG A O 1
ATOM 1363 N N . SER A 1 183 ? 10.893 -9.832 -16.389 1.00 97.06 183 SER A N 1
ATOM 1364 C CA . SER A 1 183 ? 10.050 -9.133 -17.367 1.00 97.06 183 SER A CA 1
ATOM 1365 C C . SER A 1 183 ? 8.623 -9.044 -16.830 1.00 97.06 183 SER A C 1
ATOM 1367 O O . SER A 1 183 ? 7.837 -9.985 -16.893 1.00 97.06 183 SER A O 1
ATOM 1369 N N . THR A 1 184 ? 8.339 -7.910 -16.213 1.00 97.94 184 THR A N 1
ATOM 1370 C CA . THR A 1 184 ? 7.128 -7.582 -15.469 1.00 97.94 184 THR A CA 1
ATOM 1371 C C . THR A 1 184 ? 6.188 -6.806 -16.377 1.00 97.94 184 THR A C 1
ATOM 1373 O O . THR A 1 184 ? 6.582 -5.792 -16.960 1.00 97.94 184 THR A O 1
ATOM 1376 N N . LYS A 1 185 ? 4.935 -7.249 -16.477 1.00 98.12 185 LYS A N 1
ATOM 1377 C CA . LYS A 1 185 ? 3.914 -6.566 -17.278 1.00 98.12 185 LYS A CA 1
ATOM 1378 C C . LYS A 1 185 ? 3.449 -5.308 -16.562 1.00 98.12 185 LYS A C 1
ATOM 1380 O O . LYS A 1 185 ? 3.289 -5.313 -15.343 1.00 98.12 185 LYS A O 1
ATOM 1385 N N . MET A 1 186 ? 3.199 -4.251 -17.321 1.00 97.56 186 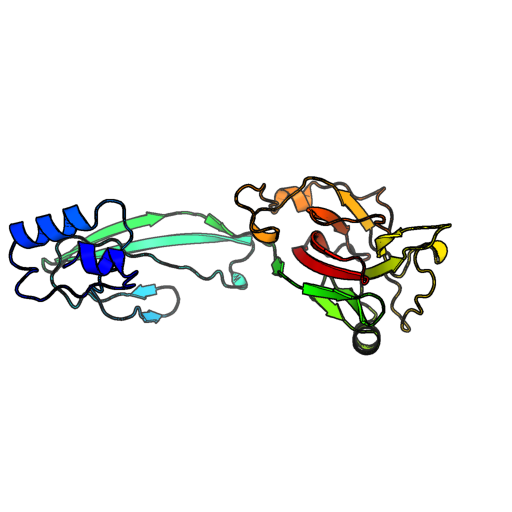MET A N 1
ATOM 1386 C CA . MET A 1 186 ? 2.826 -2.939 -16.820 1.00 97.56 186 MET A CA 1
ATOM 1387 C C . MET A 1 186 ? 1.761 -2.273 -17.679 1.00 97.56 186 MET A C 1
ATOM 1389 O O . MET A 1 186 ? 1.916 -2.114 -18.887 1.00 97.56 186 MET A O 1
ATOM 1393 N N . ARG A 1 187 ? 0.714 -1.765 -17.033 1.00 97.25 187 ARG A N 1
ATOM 1394 C CA . ARG A 1 187 ? -0.309 -0.942 -17.676 1.00 97.25 187 ARG A CA 1
ATOM 1395 C C . ARG A 1 187 ? -0.418 0.397 -16.972 1.00 97.25 187 ARG A C 1
ATOM 1397 O O . ARG A 1 187 ? -0.925 0.492 -15.856 1.00 97.25 187 ARG A O 1
ATOM 1404 N N . LYS A 1 188 ? 0.038 1.444 -17.656 1.00 95.69 188 LYS A N 1
ATOM 1405 C CA . LYS A 1 188 ? -0.127 2.827 -17.207 1.00 95.69 188 LYS A CA 1
ATOM 1406 C C . LYS A 1 188 ? -1.607 3.212 -17.211 1.00 95.69 188 LYS A C 1
ATOM 1408 O O . LYS A 1 188 ? -2.318 2.955 -18.180 1.00 95.69 188 LYS A O 1
ATOM 1413 N N . VAL A 1 189 ? -2.036 3.887 -16.153 1.00 94.69 189 VAL A N 1
ATOM 1414 C CA . VAL A 1 189 ? -3.372 4.462 -15.995 1.00 94.69 189 VAL A CA 1
ATOM 1415 C C . VAL A 1 189 ? -3.231 5.902 -15.514 1.00 94.69 189 VAL A C 1
ATOM 1417 O O . VAL A 1 189 ? -2.283 6.263 -14.814 1.00 94.69 189 VAL A O 1
ATOM 1420 N N . PHE A 1 190 ? -4.167 6.747 -15.927 1.00 88.19 190 PHE A N 1
ATOM 1421 C CA . PHE A 1 190 ? -4.297 8.103 -15.416 1.00 88.19 190 PHE A CA 1
ATOM 1422 C C . PHE A 1 190 ? -5.666 8.255 -14.751 1.00 88.19 190 PHE A C 1
ATOM 1424 O O . PHE A 1 190 ? -6.618 7.609 -15.185 1.00 88.19 190 PHE A O 1
ATOM 1431 N N . ASN A 1 191 ? -5.761 9.107 -13.727 1.00 83.88 191 ASN A N 1
ATOM 1432 C CA . ASN A 1 191 ? -7.005 9.384 -12.999 1.00 83.88 191 ASN A CA 1
ATOM 1433 C C . ASN A 1 191 ? -7.582 8.189 -12.204 1.00 83.88 191 ASN A C 1
ATOM 1435 O O . ASN A 1 191 ? -8.782 8.128 -11.954 1.00 83.88 191 ASN A O 1
ATOM 1439 N N . LEU A 1 192 ? -6.729 7.240 -11.801 1.00 92.06 192 LEU A N 1
ATOM 1440 C CA . LEU A 1 192 ? -7.070 6.154 -10.874 1.00 92.06 192 LEU A CA 1
ATOM 1441 C C . LEU A 1 192 ? -6.436 6.449 -9.505 1.00 92.06 192 LEU A C 1
ATOM 1443 O O . LEU A 1 192 ? -5.392 5.915 -9.134 1.00 92.06 192 LEU A O 1
ATOM 1447 N N . GLN A 1 193 ? -7.020 7.396 -8.781 1.00 92.31 193 GLN A N 1
ATOM 1448 C CA . GLN A 1 193 ? -6.485 7.881 -7.509 1.00 92.31 193 GLN A CA 1
ATOM 1449 C C . GLN A 1 193 ? -7.078 7.058 -6.365 1.00 92.31 193 GLN A C 1
ATOM 1451 O O . GLN A 1 193 ? -8.172 7.346 -5.874 1.00 92.31 193 GLN A O 1
ATOM 1456 N N . ASP A 1 194 ? -6.369 6.001 -5.970 1.00 94.88 194 ASP A N 1
ATOM 1457 C CA . ASP A 1 194 ? -6.790 5.184 -4.836 1.00 94.88 194 ASP A CA 1
ATOM 1458 C C . ASP A 1 194 ? -6.738 6.000 -3.537 1.00 94.88 194 ASP A C 1
ATOM 1460 O O . ASP A 1 194 ? -5.686 6.534 -3.194 1.00 94.88 194 ASP A O 1
ATOM 1464 N N . TYR A 1 195 ? -7.837 6.073 -2.789 1.00 92.44 195 TYR A N 1
ATOM 1465 C CA . TYR A 1 195 ? -7.941 6.896 -1.584 1.00 92.44 195 TYR A CA 1
ATOM 1466 C C . TYR A 1 195 ? -6.880 6.538 -0.533 1.00 92.44 195 TYR A C 1
ATOM 1468 O O . TYR A 1 195 ? -6.253 7.424 0.050 1.00 92.44 195 TYR A O 1
ATOM 1476 N N . ASN A 1 196 ? -6.625 5.243 -0.311 1.00 91.94 196 ASN A N 1
ATOM 1477 C CA . ASN A 1 196 ? -5.686 4.800 0.720 1.00 91.94 196 ASN A CA 1
ATOM 1478 C C . ASN A 1 196 ? -4.237 5.141 0.351 1.00 91.94 196 ASN A C 1
ATOM 1480 O O . ASN A 1 196 ? -3.456 5.497 1.240 1.00 91.94 196 ASN A O 1
ATOM 1484 N N . LEU A 1 197 ? -3.892 5.038 -0.936 1.00 94.50 197 LEU A N 1
ATOM 1485 C CA . LEU A 1 197 ? -2.562 5.343 -1.469 1.00 94.50 197 LEU A CA 1
ATOM 1486 C C . LEU A 1 197 ? -2.327 6.844 -1.674 1.00 94.50 197 LEU A C 1
ATOM 1488 O O . LEU A 1 197 ? -1.234 7.325 -1.385 1.00 94.50 197 LEU A O 1
ATOM 1492 N N . ALA A 1 198 ? -3.323 7.570 -2.181 1.00 90.88 198 ALA A N 1
ATOM 1493 C CA . ALA A 1 198 ? -3.216 8.979 -2.545 1.00 90.88 198 ALA A CA 1
ATOM 1494 C C . ALA A 1 198 ? -3.445 9.923 -1.358 1.00 90.88 198 ALA A C 1
ATOM 1496 O O . ALA A 1 198 ? -2.856 10.999 -1.327 1.00 90.88 198 ALA A O 1
ATOM 1497 N N . GLN A 1 199 ? -4.277 9.519 -0.389 1.00 87.44 199 GLN A N 1
ATOM 1498 C CA . GLN A 1 199 ? -4.692 10.328 0.766 1.00 87.44 199 GLN A CA 1
ATOM 1499 C C . GLN A 1 199 ? -5.284 11.696 0.381 1.00 87.44 199 GLN A C 1
ATOM 1501 O O . GLN A 1 199 ? -5.113 12.687 1.088 1.00 87.44 199 GLN A O 1
ATOM 1506 N N . LEU A 1 200 ? -5.984 11.746 -0.754 1.00 82.81 200 LEU A N 1
ATOM 1507 C CA . LEU A 1 200 ? -6.729 12.918 -1.205 1.00 82.81 200 LEU A CA 1
ATOM 1508 C C . LEU A 1 200 ? -8.110 12.965 -0.538 1.00 82.81 200 LEU A C 1
ATOM 1510 O O . LEU A 1 200 ? -8.621 11.948 -0.077 1.00 82.81 200 LEU A O 1
ATOM 1514 N N . GLN A 1 201 ? -8.740 14.144 -0.518 1.00 79.50 201 GLN A N 1
ATOM 1515 C CA . GLN A 1 201 ? -10.093 14.310 0.033 1.00 79.50 201 GLN A CA 1
ATOM 1516 C C . GLN A 1 201 ? -11.122 13.409 -0.670 1.00 79.50 201 GLN A C 1
ATOM 1518 O O . GLN A 1 201 ? -12.028 12.884 -0.026 1.00 79.50 201 GLN A O 1
ATOM 1523 N N . TYR A 1 202 ? -10.953 13.214 -1.978 1.00 78.88 202 TYR A N 1
ATOM 1524 C CA . TYR A 1 202 ? -11.762 12.329 -2.806 1.00 78.88 202 TYR A CA 1
ATOM 1525 C C . TYR A 1 202 ? -10.857 11.287 -3.453 1.00 78.88 202 TYR A C 1
ATOM 1527 O O . TYR A 1 202 ? -9.733 11.591 -3.849 1.00 78.88 202 TYR A O 1
ATOM 1535 N N . GLY A 1 203 ? -11.350 10.063 -3.575 1.00 80.00 203 GLY A N 1
ATOM 1536 C CA . GLY A 1 203 ? -10.624 8.981 -4.216 1.00 80.00 203 GLY A CA 1
ATOM 1537 C C . GLY A 1 203 ? -11.531 7.786 -4.441 1.00 80.00 203 GLY A C 1
ATOM 1538 O O . GLY A 1 203 ? -12.626 7.699 -3.885 1.00 80.00 203 GLY A O 1
ATOM 1539 N N . ILE A 1 204 ? -11.061 6.873 -5.273 1.00 89.44 204 ILE A N 1
ATOM 1540 C CA . ILE A 1 204 ? -11.693 5.571 -5.488 1.00 89.44 204 ILE A CA 1
ATOM 1541 C C . ILE A 1 204 ? -10.960 4.512 -4.671 1.00 89.44 204 ILE A C 1
ATOM 1543 O O . ILE A 1 204 ? -9.863 4.760 -4.182 1.00 89.44 204 ILE A O 1
ATOM 1547 N N . TYR A 1 205 ? -11.560 3.348 -4.466 1.00 93.00 205 TYR A N 1
ATOM 1548 C CA . TYR A 1 205 ? -10.910 2.260 -3.741 1.00 93.00 205 TYR A CA 1
ATOM 1549 C C . TYR A 1 205 ? -10.626 1.132 -4.711 1.00 93.00 205 TYR A C 1
ATOM 1551 O O . TYR A 1 205 ? -11.550 0.610 -5.320 1.00 93.00 205 TYR A O 1
ATOM 1559 N N . ILE A 1 206 ? -9.352 0.777 -4.828 1.00 95.25 206 ILE A N 1
ATOM 1560 C CA . ILE A 1 206 ? -8.931 -0.469 -5.455 1.00 95.25 206 ILE A CA 1
ATOM 1561 C C . ILE A 1 206 ? -9.096 -1.588 -4.433 1.00 95.25 206 ILE A C 1
ATOM 1563 O O . ILE A 1 206 ? -8.531 -1.492 -3.329 1.00 95.25 206 ILE A O 1
ATOM 1567 N N . ASP A 1 207 ? -9.832 -2.628 -4.805 1.00 94.50 207 ASP A N 1
ATOM 1568 C CA . ASP A 1 207 ? -10.108 -3.797 -3.978 1.00 94.50 207 ASP A CA 1
ATOM 1569 C C . ASP A 1 207 ? -9.538 -5.110 -4.554 1.00 94.50 207 ASP A C 1
ATOM 1571 O O . ASP A 1 207 ? -8.854 -5.141 -5.580 1.00 94.50 207 ASP A O 1
ATOM 1575 N N . ASP A 1 208 ? -9.781 -6.218 -3.848 1.00 94.75 208 ASP A N 1
ATOM 1576 C CA . ASP A 1 208 ? -9.326 -7.557 -4.237 1.00 94.75 208 ASP A CA 1
ATOM 1577 C C . ASP A 1 208 ? -9.863 -7.976 -5.615 1.00 94.75 208 ASP A C 1
ATOM 1579 O O . ASP A 1 208 ? -9.168 -8.660 -6.368 1.00 94.75 208 ASP A O 1
ATOM 1583 N N . ARG A 1 209 ? -11.094 -7.583 -5.957 1.00 94.81 209 ARG A N 1
ATOM 1584 C CA . ARG A 1 209 ? -11.751 -7.964 -7.207 1.00 94.81 209 ARG A CA 1
ATOM 1585 C C . ARG A 1 209 ? -11.087 -7.279 -8.393 1.00 94.81 209 ARG A C 1
ATOM 1587 O O . ARG A 1 209 ? -10.832 -7.949 -9.393 1.00 94.81 209 ARG A O 1
ATOM 1594 N N . ASP A 1 210 ? -10.738 -6.001 -8.262 1.00 96.50 210 ASP A N 1
ATOM 1595 C CA . ASP A 1 210 ? -10.016 -5.262 -9.303 1.00 96.50 210 ASP A CA 1
ATOM 1596 C C . ASP A 1 210 ? -8.700 -5.960 -9.677 1.00 96.50 210 ASP A C 1
ATOM 1598 O O . ASP A 1 210 ? -8.361 -6.099 -10.855 1.00 96.50 210 ASP A O 1
ATOM 1602 N N . PHE A 1 211 ? -7.974 -6.465 -8.673 1.00 97.19 211 PHE A N 1
ATOM 1603 C CA . PHE A 1 211 ? -6.743 -7.225 -8.885 1.00 97.19 211 PHE A CA 1
ATOM 1604 C C . PHE A 1 211 ? -6.970 -8.557 -9.600 1.00 97.19 211 PHE A C 1
ATOM 1606 O O . PHE A 1 211 ? -6.109 -8.969 -10.376 1.00 97.19 211 PHE A O 1
ATOM 1613 N N . VAL A 1 212 ? -8.095 -9.231 -9.372 1.00 95.06 212 VAL A N 1
ATOM 1614 C CA . VAL A 1 212 ? -8.427 -10.499 -10.040 1.00 95.06 212 VAL A CA 1
ATOM 1615 C C . VAL A 1 212 ? -8.867 -10.261 -11.487 1.00 95.06 212 VAL A C 1
ATOM 1617 O O . VAL A 1 212 ? -8.423 -10.967 -12.394 1.00 95.06 212 VAL A O 1
ATOM 1620 N N . GLU A 1 213 ? -9.698 -9.248 -11.723 1.00 95.69 213 GLU A N 1
ATOM 1621 C CA . GLU A 1 213 ? -10.358 -9.022 -13.013 1.00 95.69 213 GLU A CA 1
ATOM 1622 C C . GLU A 1 213 ? -9.506 -8.236 -14.021 1.00 95.69 213 GLU A C 1
ATOM 1624 O O . GLU A 1 213 ? -9.749 -8.326 -15.227 1.00 95.69 213 GLU A O 1
ATOM 1629 N N . ILE A 1 214 ? -8.489 -7.486 -13.575 1.00 96.06 214 ILE A N 1
ATOM 1630 C CA . ILE A 1 214 ? -7.645 -6.707 -14.487 1.00 96.06 214 ILE A CA 1
ATOM 1631 C C . ILE A 1 214 ? -6.941 -7.609 -15.515 1.00 96.06 214 ILE A C 1
ATOM 1633 O O . ILE A 1 214 ? -6.196 -8.532 -15.183 1.00 96.06 214 ILE A O 1
ATOM 1637 N N . ASN A 1 215 ? -7.143 -7.310 -16.800 1.00 95.06 215 ASN A N 1
ATOM 1638 C CA . ASN A 1 215 ? -6.426 -7.978 -17.882 1.00 95.06 215 ASN A CA 1
ATOM 1639 C C . ASN A 1 215 ? -5.124 -7.230 -18.208 1.00 95.06 215 ASN A C 1
ATOM 1641 O O . ASN A 1 215 ? -5.150 -6.067 -18.632 1.00 95.06 215 ASN A O 1
ATOM 1645 N N . LEU A 1 216 ? -4.001 -7.930 -18.030 1.00 95.25 216 LEU A N 1
ATOM 1646 C CA . LEU A 1 216 ? -2.649 -7.451 -18.320 1.00 95.25 216 LEU A CA 1
ATOM 1647 C C . LEU A 1 216 ? -1.937 -8.265 -19.415 1.00 95.25 216 LEU A C 1
ATOM 1649 O O . LEU A 1 216 ? -0.755 -8.035 -19.645 1.00 95.25 216 LEU A O 1
ATOM 1653 N N . ALA A 1 217 ? -2.618 -9.190 -20.105 1.00 91.31 217 ALA A N 1
ATOM 1654 C CA . ALA A 1 217 ? -1.998 -10.113 -21.063 1.00 91.31 217 ALA A CA 1
ATOM 1655 C C . ALA A 1 217 ? -1.153 -9.405 -22.139 1.00 91.31 217 ALA A C 1
ATOM 1657 O O . ALA A 1 217 ? 0.004 -9.771 -22.327 1.00 91.31 217 ALA A O 1
ATOM 1658 N N . ASP A 1 218 ? -1.696 -8.344 -22.743 1.00 92.19 218 ASP A N 1
ATOM 1659 C CA . ASP A 1 218 ? -1.047 -7.570 -23.815 1.00 92.19 218 ASP A CA 1
ATOM 1660 C C . ASP A 1 218 ? -0.333 -6.308 -23.303 1.00 92.19 218 ASP A C 1
ATOM 1662 O O . ASP A 1 218 ? -0.063 -5.368 -24.053 1.00 92.19 218 ASP A O 1
ATOM 1666 N N . SER A 1 219 ? -0.082 -6.228 -21.995 1.00 96.25 219 SER A N 1
ATOM 1667 C CA . SER A 1 219 ? 0.543 -5.047 -21.404 1.00 96.25 219 SER A CA 1
ATOM 1668 C C . SER A 1 219 ? 2.046 -5.006 -21.702 1.00 96.25 219 SER A C 1
ATOM 1670 O O . SER A 1 219 ? 2.714 -6.037 -21.597 1.00 96.25 219 SER A O 1
ATOM 1672 N N . PRO A 1 220 ? 2.607 -3.826 -22.029 1.00 97.00 220 PRO A N 1
ATOM 1673 C CA . PRO A 1 220 ? 4.046 -3.673 -22.215 1.00 97.00 220 PRO A CA 1
ATOM 1674 C C . PRO A 1 220 ? 4.799 -3.918 -20.904 1.00 97.00 220 PRO A C 1
ATOM 1676 O O . PRO A 1 220 ? 4.216 -3.963 -19.826 1.00 97.00 220 PRO A O 1
ATOM 1679 N N . ASN A 1 221 ? 6.122 -4.013 -20.970 1.00 97.25 221 ASN A N 1
ATOM 1680 C CA . ASN A 1 221 ? 6.996 -4.115 -19.798 1.00 97.25 221 ASN A CA 1
ATOM 1681 C C . ASN A 1 221 ? 7.721 -2.793 -19.489 1.00 97.25 221 ASN A C 1
ATOM 1683 O O . ASN A 1 221 ? 8.808 -2.775 -18.908 1.00 97.25 221 ASN A O 1
ATOM 1687 N N . TYR A 1 222 ? 7.085 -1.673 -19.835 1.00 96.56 222 TYR A N 1
ATOM 1688 C CA . TYR A 1 222 ? 7.520 -0.322 -19.497 1.00 96.56 222 TYR A CA 1
ATOM 1689 C C . TYR A 1 222 ? 6.323 0.628 -19.364 1.00 96.56 222 TYR A C 1
ATOM 1691 O O . TYR A 1 222 ? 5.290 0.467 -20.013 1.00 96.56 222 TYR A O 1
ATOM 1699 N N . ALA A 1 223 ? 6.481 1.663 -18.545 1.00 96.44 223 ALA A N 1
ATOM 1700 C CA . ALA A 1 223 ? 5.539 2.756 -18.373 1.00 96.44 223 ALA A CA 1
ATOM 1701 C C . ALA A 1 223 ? 6.316 4.077 -18.318 1.00 96.44 223 ALA A C 1
ATOM 1703 O O . ALA A 1 223 ? 7.036 4.348 -17.361 1.00 96.44 223 ALA A O 1
ATOM 1704 N N . ILE A 1 224 ? 6.170 4.898 -19.358 1.00 94.25 224 ILE A N 1
ATOM 1705 C CA . ILE A 1 224 ? 6.945 6.133 -19.551 1.00 94.25 224 ILE A CA 1
ATOM 1706 C C . ILE A 1 224 ? 6.060 7.375 -19.438 1.00 94.25 224 ILE A C 1
ATOM 1708 O O . ILE A 1 224 ? 4.823 7.295 -19.471 1.00 94.25 224 ILE A O 1
ATOM 1712 N N . ASN A 1 225 ? 6.692 8.542 -19.339 1.00 93.19 225 ASN A N 1
ATOM 1713 C CA . ASN A 1 225 ? 6.039 9.841 -19.214 1.00 93.19 225 ASN A CA 1
ATOM 1714 C C . ASN A 1 225 ? 5.029 9.870 -18.054 1.00 93.19 225 ASN A C 1
ATOM 1716 O O . ASN A 1 225 ? 3.876 10.293 -18.202 1.00 93.19 225 ASN A O 1
ATOM 1720 N N . LEU A 1 226 ? 5.422 9.283 -16.927 1.00 95.00 226 LEU A N 1
ATOM 1721 C CA . LEU A 1 226 ? 4.658 9.295 -15.692 1.00 95.00 226 LEU A CA 1
ATOM 1722 C C . LEU A 1 226 ? 4.735 10.695 -15.071 1.00 95.00 226 LEU A C 1
ATOM 1724 O O . LEU A 1 226 ? 5.735 11.404 -15.184 1.00 95.00 226 LEU A O 1
ATOM 1728 N N . ARG A 1 227 ? 3.646 11.088 -14.420 1.00 93.81 227 ARG A N 1
ATOM 1729 C CA . ARG A 1 227 ? 3.509 12.343 -13.679 1.00 93.81 227 ARG A CA 1
ATOM 1730 C C . ARG A 1 227 ? 2.903 12.041 -12.314 1.00 93.81 227 ARG A C 1
ATOM 1732 O O . ARG A 1 227 ? 2.464 10.912 -12.090 1.00 93.81 227 ARG A O 1
ATOM 1739 N N . ALA A 1 228 ? 2.870 13.031 -11.427 1.00 93.56 228 ALA A N 1
ATOM 1740 C CA . ALA A 1 228 ? 2.104 12.912 -10.191 1.00 93.56 228 ALA A CA 1
ATOM 1741 C C . ALA A 1 228 ? 0.666 12.464 -10.508 1.00 93.56 228 ALA A C 1
ATOM 1743 O O . ALA A 1 228 ? 0.111 12.838 -11.545 1.00 93.56 228 ALA A O 1
ATOM 1744 N N . GLU A 1 229 ? 0.112 11.621 -9.640 1.00 93.38 229 GLU A N 1
ATOM 1745 C CA . GLU A 1 229 ? -1.220 11.011 -9.747 1.00 93.38 229 GLU A CA 1
ATOM 1746 C C . GLU A 1 229 ? -1.393 9.987 -10.879 1.00 93.38 229 GLU A C 1
ATOM 1748 O O . GLU A 1 229 ? -2.480 9.435 -11.073 1.00 93.38 229 GLU A O 1
ATOM 1753 N N . ALA A 1 230 ? -0.332 9.690 -11.634 1.00 95.25 230 ALA A N 1
ATOM 1754 C CA . ALA A 1 230 ? -0.339 8.535 -12.518 1.00 95.25 230 ALA A CA 1
ATOM 1755 C C . ALA A 1 230 ? -0.277 7.235 -11.703 1.00 95.25 230 ALA A C 1
ATOM 1757 O O . ALA A 1 230 ? 0.298 7.177 -10.614 1.00 95.25 230 ALA A O 1
ATOM 1758 N N . GLY A 1 231 ? -0.834 6.177 -12.280 1.00 96.56 231 GLY A N 1
ATOM 1759 C CA . GLY A 1 231 ? -0.777 4.831 -11.740 1.00 96.56 231 GLY A CA 1
ATOM 1760 C C . GLY A 1 231 ? -0.229 3.837 -12.743 1.00 96.56 231 GLY A C 1
ATOM 1761 O O . GLY A 1 231 ? -0.289 4.053 -13.957 1.00 96.56 231 GLY A O 1
ATOM 1762 N N . VAL A 1 232 ? 0.289 2.726 -12.241 1.00 98.12 232 VAL A N 1
ATOM 1763 C CA . VAL A 1 232 ? 0.744 1.606 -13.058 1.00 98.12 232 VAL A CA 1
ATOM 1764 C C . VAL A 1 232 ? 0.261 0.312 -12.419 1.00 98.12 232 VAL A C 1
ATOM 1766 O O . VAL A 1 232 ? 0.650 -0.014 -11.299 1.00 98.12 232 VAL A O 1
ATOM 1769 N N . TRP A 1 233 ? -0.581 -0.428 -13.137 1.00 98.44 233 TRP A N 1
ATOM 1770 C CA . TRP A 1 233 ? -0.862 -1.824 -12.814 1.00 98.44 233 TRP A CA 1
ATOM 1771 C C . TRP A 1 233 ? 0.319 -2.685 -13.219 1.00 98.44 233 TRP A C 1
ATOM 1773 O O . TRP A 1 233 ? 0.904 -2.460 -14.275 1.00 98.44 233 TRP A O 1
ATOM 1783 N N . VAL A 1 234 ? 0.641 -3.669 -12.396 1.00 98.19 234 VAL A N 1
ATOM 1784 C CA . VAL A 1 234 ? 1.834 -4.500 -12.511 1.00 98.19 234 VAL A CA 1
ATOM 1785 C C . VAL A 1 234 ? 1.444 -5.959 -12.299 1.00 98.19 234 VAL A C 1
ATOM 1787 O O . VAL A 1 234 ? 0.677 -6.251 -11.386 1.00 98.19 234 VAL A O 1
ATOM 1790 N N . GLU A 1 235 ? 1.994 -6.874 -13.094 1.00 98.44 235 GLU A N 1
ATOM 1791 C CA . GLU A 1 235 ? 1.954 -8.325 -12.848 1.00 98.44 235 GLU A CA 1
ATOM 1792 C C . GLU A 1 235 ? 3.387 -8.859 -12.880 1.00 98.44 235 GLU A C 1
ATOM 1794 O O . GLU A 1 235 ? 4.107 -8.644 -13.863 1.00 98.44 235 GLU A O 1
ATOM 1799 N N . THR A 1 236 ? 3.818 -9.501 -11.788 1.00 97.94 236 THR A N 1
ATOM 1800 C CA . THR A 1 236 ? 5.183 -10.029 -11.661 1.00 97.94 236 THR A CA 1
ATOM 1801 C C . THR A 1 236 ? 5.442 -11.121 -12.691 1.00 97.94 236 THR A C 1
ATOM 1803 O O . THR A 1 236 ? 4.537 -11.851 -13.087 1.00 97.94 236 THR A O 1
ATOM 1806 N N . ALA A 1 237 ? 6.700 -11.256 -13.118 1.00 96.56 237 ALA A N 1
ATOM 1807 C CA . ALA A 1 237 ? 7.089 -12.217 -14.154 1.00 96.56 237 ALA A CA 1
ATOM 1808 C C . ALA A 1 237 ? 6.735 -13.680 -13.809 1.00 96.56 237 ALA A C 1
ATOM 1810 O O . ALA A 1 237 ? 6.506 -14.489 -14.703 1.00 96.56 237 ALA A O 1
ATOM 1811 N N . ASP A 1 238 ? 6.688 -14.017 -12.516 1.00 95.81 238 ASP A N 1
ATOM 1812 C CA . ASP A 1 238 ? 6.312 -15.339 -12.006 1.00 95.81 238 ASP A CA 1
ATOM 1813 C C . ASP A 1 238 ? 4.800 -15.513 -11.774 1.00 95.81 238 ASP A C 1
ATOM 1815 O O . ASP A 1 238 ? 4.375 -16.572 -11.319 1.00 95.81 238 ASP A O 1
ATOM 1819 N N . GLY A 1 239 ? 3.991 -14.486 -12.056 1.00 95.56 239 GLY A N 1
ATOM 1820 C CA . GLY A 1 239 ? 2.537 -14.506 -11.894 1.00 95.56 239 GLY A CA 1
ATOM 1821 C C . GLY A 1 239 ? 2.053 -14.585 -10.445 1.00 95.56 239 GLY A C 1
ATOM 1822 O O . GLY A 1 239 ? 0.861 -14.765 -10.226 1.00 95.56 239 GLY A O 1
ATOM 1823 N N . LYS A 1 240 ? 2.940 -14.459 -9.447 1.00 96.62 240 LYS A N 1
ATOM 1824 C CA . LYS A 1 240 ? 2.559 -14.573 -8.028 1.00 96.62 240 LYS A CA 1
ATOM 1825 C C . LYS A 1 240 ? 1.830 -13.349 -7.499 1.00 96.62 240 LYS A C 1
ATOM 1827 O O . LYS A 1 240 ? 1.031 -13.465 -6.573 1.00 96.62 240 LYS A O 1
ATOM 1832 N N . TYR A 1 241 ? 2.139 -12.174 -8.039 1.00 98.06 241 TYR A N 1
ATOM 1833 C CA . TYR A 1 241 ? 1.588 -10.928 -7.537 1.00 98.06 241 TYR A CA 1
ATOM 1834 C C . TYR A 1 241 ? 1.092 -10.040 -8.663 1.00 98.06 241 TYR A C 1
ATOM 1836 O O . TYR A 1 241 ? 1.752 -9.863 -9.691 1.00 98.06 241 TYR A O 1
ATOM 1844 N N . ARG A 1 242 ? -0.028 -9.376 -8.389 1.00 98.38 242 ARG A N 1
ATOM 1845 C CA . ARG A 1 242 ? -0.388 -8.131 -9.056 1.00 98.38 242 ARG A CA 1
ATOM 1846 C C . ARG A 1 242 ? -0.224 -6.971 -8.096 1.00 98.38 242 ARG A C 1
ATOM 1848 O O . ARG A 1 242 ? -0.418 -7.112 -6.891 1.00 98.38 242 ARG A O 1
ATOM 1855 N N . ALA A 1 243 ? 0.151 -5.817 -8.622 1.00 98.50 243 ALA A N 1
ATOM 1856 C CA . ALA A 1 243 ? 0.306 -4.609 -7.834 1.00 98.50 243 ALA A CA 1
ATOM 1857 C C . ALA A 1 243 ? -0.211 -3.383 -8.576 1.00 98.50 243 ALA A C 1
ATOM 1859 O O . ALA A 1 243 ? -0.263 -3.344 -9.802 1.00 98.50 243 ALA A O 1
ATOM 1860 N N . TYR A 1 244 ? -0.601 -2.382 -7.802 1.00 98.44 244 TYR A N 1
ATOM 1861 C CA . TYR A 1 244 ? -0.898 -1.053 -8.286 1.00 98.44 244 TYR A CA 1
ATOM 1862 C C . TYR A 1 244 ? 0.095 -0.085 -7.657 1.00 98.44 244 TYR A C 1
ATOM 1864 O O . TYR A 1 244 ? 0.112 0.093 -6.436 1.00 98.44 244 TYR A O 1
ATOM 1872 N N . VAL A 1 245 ? 0.944 0.502 -8.495 1.00 98.38 245 VAL A N 1
ATOM 1873 C CA . VAL A 1 245 ? 1.951 1.486 -8.102 1.00 98.38 245 VAL A CA 1
ATOM 1874 C C . VAL A 1 245 ? 1.410 2.872 -8.421 1.00 98.38 245 VAL A C 1
ATOM 1876 O O . VAL A 1 245 ? 1.213 3.216 -9.586 1.00 98.38 245 VAL A O 1
ATOM 1879 N N . TYR A 1 246 ? 1.173 3.666 -7.386 1.00 97.94 246 TYR A N 1
ATOM 1880 C CA . TYR A 1 246 ? 0.681 5.034 -7.483 1.00 97.94 246 TYR A CA 1
ATOM 1881 C C . TYR A 1 246 ? 1.829 6.028 -7.306 1.00 97.94 246 TYR A C 1
ATOM 1883 O O . TYR A 1 246 ? 2.637 5.876 -6.390 1.00 97.94 246 TYR A O 1
ATOM 1891 N N . LEU A 1 247 ? 1.900 7.051 -8.159 1.00 97.12 247 LEU A N 1
ATOM 1892 C CA . LEU A 1 247 ? 2.884 8.126 -8.048 1.00 97.12 247 LEU A CA 1
ATOM 1893 C C . LEU A 1 247 ? 2.297 9.279 -7.230 1.00 97.12 247 LEU A C 1
ATOM 1895 O O . LEU A 1 247 ? 1.557 10.107 -7.756 1.00 97.12 247 LEU A O 1
ATOM 1899 N N . ASN A 1 248 ? 2.657 9.357 -5.950 1.00 96.38 248 ASN A N 1
ATOM 1900 C CA . ASN A 1 248 ? 2.207 10.418 -5.049 1.00 96.38 248 ASN A CA 1
ATOM 1901 C C . ASN A 1 248 ? 2.756 11.787 -5.458 1.00 96.38 248 ASN A C 1
ATOM 1903 O O . ASN A 1 248 ? 2.023 12.770 -5.486 1.00 96.38 248 ASN A O 1
ATOM 1907 N N . SER A 1 249 ? 4.046 11.859 -5.778 1.00 96.06 249 SER A N 1
ATOM 1908 C CA . SER A 1 249 ? 4.693 13.098 -6.206 1.00 96.06 249 SER A CA 1
ATOM 1909 C C . SER A 1 249 ? 5.892 12.811 -7.098 1.00 96.06 249 SER A C 1
ATOM 1911 O O . SER A 1 249 ? 6.476 11.727 -7.055 1.00 96.06 249 SER A O 1
ATOM 1913 N N . VAL A 1 250 ? 6.253 13.789 -7.926 1.00 95.88 250 VAL A N 1
ATOM 1914 C CA . VAL A 1 250 ? 7.398 13.731 -8.842 1.00 95.88 250 VAL A CA 1
ATOM 1915 C C . VAL A 1 250 ? 8.072 15.100 -8.903 1.00 95.88 250 VAL A C 1
ATOM 1917 O O . VAL A 1 250 ? 7.419 16.115 -8.652 1.00 95.88 250 VAL A O 1
ATOM 1920 N N . ASN A 1 251 ? 9.357 15.160 -9.253 1.00 94.94 251 ASN A N 1
ATOM 1921 C CA . ASN A 1 251 ? 10.050 16.431 -9.471 1.00 94.94 251 ASN A CA 1
ATOM 1922 C C . ASN A 1 251 ? 11.052 16.402 -10.632 1.00 94.94 251 ASN A C 1
ATOM 1924 O O . ASN A 1 251 ? 11.529 15.356 -11.066 1.00 94.94 251 ASN A O 1
ATOM 1928 N N . ALA A 1 252 ? 11.445 17.592 -11.087 1.00 92.00 252 ALA A N 1
ATOM 1929 C CA . ALA A 1 252 ? 12.392 17.755 -12.188 1.00 92.00 252 ALA A CA 1
ATOM 1930 C C . ALA A 1 252 ? 13.831 17.294 -11.866 1.00 92.00 252 ALA A C 1
ATOM 1932 O O . ALA A 1 252 ? 14.637 17.154 -12.782 1.00 92.00 252 ALA A O 1
ATOM 1933 N N . ALA A 1 253 ? 14.156 17.034 -10.593 1.00 91.75 253 ALA A N 1
ATOM 1934 C CA . ALA A 1 253 ? 15.441 16.464 -10.180 1.00 91.75 253 ALA A CA 1
ATOM 1935 C C . ALA A 1 253 ? 15.492 14.932 -10.345 1.00 91.75 253 ALA A C 1
ATOM 1937 O O . ALA A 1 253 ? 16.513 14.305 -10.066 1.00 91.75 253 ALA A O 1
ATOM 1938 N N . GLY A 1 254 ? 14.400 14.313 -10.805 1.00 93.88 254 GLY A N 1
ATOM 1939 C CA . GLY A 1 254 ? 14.337 12.879 -11.039 1.00 93.88 254 GLY A CA 1
ATOM 1940 C C . GLY A 1 254 ? 14.140 12.061 -9.770 1.00 93.88 254 GLY A C 1
ATOM 1941 O O . GLY A 1 254 ? 14.508 10.887 -9.751 1.00 93.88 254 GLY A O 1
ATOM 1942 N N . THR A 1 255 ? 13.524 12.624 -8.731 1.00 97.19 255 THR A N 1
ATOM 1943 C CA . THR A 1 255 ? 12.993 11.842 -7.607 1.00 97.19 255 THR A CA 1
ATOM 1944 C C . THR A 1 255 ? 11.468 11.837 -7.606 1.00 97.19 255 THR A C 1
ATOM 1946 O O . THR A 1 255 ? 10.818 12.704 -8.199 1.00 97.19 255 THR A O 1
ATOM 1949 N N . ALA A 1 256 ? 10.901 10.806 -6.991 1.00 97.62 256 ALA A N 1
ATOM 1950 C CA . ALA A 1 256 ? 9.467 10.631 -6.849 1.00 97.62 256 ALA A CA 1
ATOM 1951 C C . ALA A 1 256 ? 9.145 9.916 -5.533 1.00 97.62 256 ALA A C 1
ATOM 1953 O O . ALA A 1 256 ? 10.002 9.269 -4.925 1.00 97.62 256 ALA A O 1
ATOM 1954 N N . VAL A 1 257 ? 7.895 10.035 -5.105 1.00 97.94 257 VAL A N 1
ATOM 1955 C CA . VAL A 1 257 ? 7.331 9.257 -4.003 1.00 97.94 257 VAL A CA 1
ATOM 1956 C C . VAL A 1 257 ? 6.249 8.362 -4.582 1.00 97.94 257 VAL A C 1
ATOM 1958 O O . VAL A 1 257 ? 5.367 8.846 -5.294 1.00 97.94 257 VAL A O 1
ATOM 1961 N N . ILE A 1 258 ? 6.330 7.067 -4.294 1.00 98.25 258 ILE A N 1
ATOM 1962 C CA . ILE A 1 258 ? 5.362 6.073 -4.751 1.00 98.25 258 ILE A CA 1
ATOM 1963 C C . ILE A 1 258 ? 4.718 5.347 -3.575 1.00 98.25 258 ILE A C 1
ATOM 1965 O O . ILE A 1 258 ? 5.309 5.192 -2.507 1.00 98.25 258 ILE A O 1
ATOM 1969 N N . SER A 1 259 ? 3.516 4.842 -3.798 1.00 98.44 259 SER A N 1
ATOM 1970 C CA . SER A 1 259 ? 2.820 3.951 -2.876 1.00 98.44 259 SER A CA 1
ATOM 1971 C C . SER A 1 259 ? 2.326 2.731 -3.643 1.00 98.44 259 SER A C 1
ATOM 1973 O O . SER A 1 259 ? 2.018 2.824 -4.830 1.00 98.44 259 SER A O 1
ATOM 1975 N N . ILE A 1 260 ? 2.289 1.573 -2.991 1.00 98.50 260 ILE A N 1
ATOM 1976 C CA . ILE A 1 260 ? 2.014 0.292 -3.642 1.00 98.50 260 ILE A CA 1
ATOM 1977 C C . ILE A 1 260 ? 0.897 -0.416 -2.885 1.00 98.50 260 ILE A C 1
ATOM 1979 O O . ILE A 1 260 ? 1.004 -0.620 -1.677 1.00 98.50 260 ILE A O 1
ATOM 1983 N N . LYS A 1 261 ? -0.146 -0.829 -3.608 1.00 98.25 261 LYS A N 1
ATOM 1984 C CA . LYS A 1 261 ? -1.020 -1.937 -3.203 1.00 98.25 261 LYS A CA 1
ATOM 1985 C C . LYS A 1 261 ? -0.587 -3.195 -3.937 1.00 98.25 261 LYS A C 1
ATOM 1987 O O . LYS A 1 261 ? -0.243 -3.123 -5.114 1.00 98.25 261 LYS A O 1
ATOM 1992 N N . ARG A 1 262 ? -0.633 -4.342 -3.272 1.00 97.88 262 ARG A N 1
ATOM 1993 C CA . ARG A 1 262 ? -0.288 -5.636 -3.859 1.00 97.88 262 ARG A CA 1
ATOM 1994 C C . ARG A 1 262 ? -1.309 -6.687 -3.471 1.00 97.88 262 ARG A C 1
ATOM 1996 O O . ARG A 1 262 ? -1.702 -6.762 -2.314 1.00 97.88 262 ARG A O 1
ATOM 2003 N N . TYR A 1 263 ? -1.642 -7.547 -4.415 1.00 97.31 263 TYR A N 1
ATOM 2004 C CA . TYR A 1 263 ? -2.460 -8.729 -4.224 1.00 97.31 263 TYR A CA 1
ATOM 2005 C C . TYR A 1 263 ? -1.664 -9.984 -4.595 1.00 97.31 263 TYR A C 1
ATOM 2007 O O . TYR A 1 263 ? -0.991 -10.008 -5.629 1.00 97.31 263 TYR A O 1
ATOM 2015 N N . ALA A 1 264 ? -1.719 -11.004 -3.739 1.00 94.94 264 ALA A N 1
ATOM 2016 C CA . ALA A 1 264 ? -1.186 -12.332 -4.033 1.00 94.94 264 ALA A CA 1
ATOM 2017 C C . ALA A 1 264 ? -2.250 -13.138 -4.789 1.00 94.94 264 ALA A C 1
ATOM 2019 O O . ALA A 1 264 ? -3.353 -13.308 -4.263 1.00 94.94 264 ALA A O 1
ATOM 2020 N N . LEU A 1 265 ? -1.918 -13.562 -6.012 1.00 91.50 265 LEU A N 1
ATOM 2021 C CA . LEU A 1 265 ? -2.805 -14.317 -6.903 1.00 91.50 265 LEU A CA 1
ATOM 2022 C C . LEU A 1 265 ? -2.991 -15.773 -6.455 1.00 91.50 265 LEU A C 1
ATOM 2024 O O . LEU A 1 265 ? -2.044 -16.349 -5.871 1.00 91.50 265 LEU A O 1
#

Sequence (265 aa):
QVEDALHFDIDMLWIGARTTVNPFSVQEVADALRGVDVPVSVGSASVTNGNVTTVSFNKDTSAATLRYYYVIPAEAKGQTVSFKFSVTSSNGQTKTFNLGPYTISKMDMVRNLAVSNNANAYISIENMAVYNSAAAATNAGKVDLVYLFRNTTTSAFNHALVSPGADPAYLPGVTLPAGVNRSTKMRKVFNLQDYNLAQLQYGIYIDDRDFVEINLADSPNYAINLRAEAGVWVETADGKYRAYVYLNSVNAAGTAVISIKRYAL

pLDDT: mean 91.09, std 8.18, range [63.59, 98.69]

Secondary structure (DSSP, 8-state):
-HHHHHHTT-S-BPPPTTTTT-HHHHHHHHHHTTT----B--BPPPEEETTEEE--B-S--S-----------GGGTTSEEEEEEEEE-TTS-EEEEEEEEEEPP--EEEEEEEEETTSS-EEETTTTEEE-HHHHHHTGGG--EEEEEE--SS---EEEEE-TTS-GGGSTT--PPTT-----EEEEEES--BHHHH--SS-B---HHHHHH---TT--SEEEEE-TTEEEEEE-TTSSEEEEEEEEEE-TTSEEEEEEEEEE-